Protein AF-D5A8I0-F1 (afdb_monomer)

Nearest PDB structures (foldseek):
  8pjn-assembly1_b  TM=3.960E-01  e=6.664E-04  Homo sapiens
  8pjn-assembly1_i  TM=3.567E-01  e=1.450E-03  Homo sapiens

Structure (mmCIF, N/CA/C/O backbone):
data_AF-D5A8I0-F1
#
_entry.id   AF-D5A8I0-F1
#
loop_
_atom_site.group_PDB
_atom_site.id
_atom_site.type_symbol
_atom_site.label_atom_id
_atom_site.label_alt_id
_atom_site.label_comp_id
_atom_site.label_asym_id
_atom_site.label_entity_id
_atom_site.label_seq_id
_atom_site.pdbx_PDB_ins_code
_atom_site.Cartn_x
_atom_site.Cartn_y
_atom_site.Cartn_z
_atom_site.occupancy
_atom_site.B_iso_or_equiv
_atom_site.auth_seq_id
_atom_site.auth_comp_id
_atom_site.auth_asym_id
_atom_site.auth_atom_id
_atom_site.pdbx_PDB_model_num
ATOM 1 N N . MET A 1 1 ? -21.809 2.435 -8.840 1.00 58.66 1 MET A N 1
ATOM 2 C CA . MET A 1 1 ? -21.683 1.963 -7.444 1.00 58.66 1 MET A CA 1
ATOM 3 C C . MET A 1 1 ? -22.668 2.763 -6.610 1.00 58.66 1 MET A C 1
ATOM 5 O O . MET A 1 1 ? -22.536 3.981 -6.557 1.00 58.66 1 MET A O 1
ATOM 9 N N . GLU A 1 2 ? -23.695 2.131 -6.044 1.00 65.25 2 GLU A N 1
ATOM 10 C CA . GLU A 1 2 ? -24.721 2.842 -5.266 1.00 65.25 2 GLU A CA 1
ATOM 11 C C . GLU A 1 2 ? -24.235 3.065 -3.828 1.00 65.25 2 G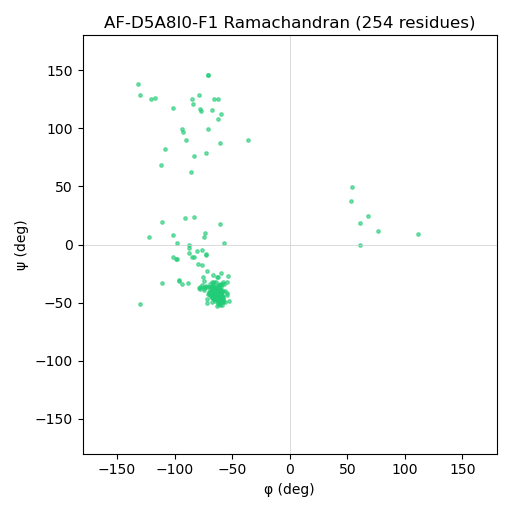LU A C 1
ATOM 13 O O . GLU A 1 2 ? -24.632 2.387 -2.881 1.00 65.25 2 GLU A O 1
ATOM 18 N N . LEU A 1 3 ? -23.334 4.038 -3.665 1.00 79.75 3 LEU A N 1
ATOM 19 C CA . LEU A 1 3 ? -22.750 4.410 -2.370 1.00 79.75 3 LEU A CA 1
ATOM 20 C C . LEU A 1 3 ? -23.808 4.865 -1.348 1.00 79.75 3 LEU A C 1
ATOM 22 O O . LEU A 1 3 ? -23.603 4.721 -0.143 1.00 79.75 3 LEU A O 1
ATOM 26 N N . ASN A 1 4 ? -24.959 5.351 -1.821 1.00 85.75 4 ASN A N 1
ATOM 27 C CA . ASN A 1 4 ? -26.077 5.763 -0.972 1.00 85.75 4 ASN A CA 1
ATOM 28 C C . ASN A 1 4 ? -26.644 4.589 -0.158 1.00 85.75 4 ASN A C 1
ATOM 30 O O . ASN A 1 4 ? -26.907 4.746 1.028 1.00 85.75 4 ASN A O 1
ATOM 34 N N . THR A 1 5 ? -26.737 3.386 -0.735 1.00 87.44 5 THR A N 1
ATOM 35 C CA . THR A 1 5 ? -27.246 2.203 -0.021 1.00 87.44 5 THR A CA 1
ATOM 36 C C . THR A 1 5 ? -26.313 1.766 1.108 1.00 87.44 5 THR A C 1
ATOM 38 O O . THR A 1 5 ? -26.774 1.354 2.174 1.00 87.44 5 THR A O 1
ATOM 41 N N . ILE A 1 6 ? -24.996 1.866 0.891 1.00 89.75 6 ILE A N 1
ATOM 42 C CA . ILE A 1 6 ? -23.983 1.568 1.915 1.00 89.75 6 ILE A CA 1
ATOM 43 C C . ILE A 1 6 ? -24.078 2.593 3.043 1.00 89.75 6 ILE A C 1
ATOM 45 O O . ILE A 1 6 ? -24.113 2.214 4.213 1.00 89.75 6 ILE A O 1
ATOM 49 N N . LYS A 1 7 ? -24.171 3.879 2.688 1.00 92.31 7 LYS A N 1
ATOM 50 C CA . LYS A 1 7 ? -24.307 4.980 3.643 1.00 92.31 7 LYS A CA 1
ATOM 51 C C . LYS A 1 7 ? -25.558 4.823 4.511 1.00 92.31 7 LYS A C 1
ATOM 53 O O . LYS A 1 7 ? -25.451 4.836 5.732 1.00 92.31 7 LYS A O 1
ATOM 58 N N . ASP A 1 8 ? -26.711 4.554 3.906 1.00 92.31 8 ASP A N 1
ATOM 59 C CA . ASP A 1 8 ? -27.967 4.356 4.636 1.00 92.31 8 ASP A CA 1
ATOM 60 C C . ASP A 1 8 ? -27.908 3.149 5.585 1.00 92.31 8 ASP A C 1
ATOM 62 O O . ASP A 1 8 ? -28.460 3.173 6.690 1.00 92.31 8 ASP A O 1
ATOM 66 N N . ALA A 1 9 ? -27.248 2.063 5.169 1.00 91.50 9 ALA A N 1
ATOM 67 C CA . ALA A 1 9 ? -27.056 0.886 6.009 1.00 91.50 9 ALA A CA 1
ATOM 68 C C . ALA A 1 9 ? -26.094 1.168 7.177 1.00 91.50 9 ALA A C 1
ATOM 70 O O . ALA A 1 9 ? -26.363 0.737 8.302 1.00 91.50 9 ALA A O 1
ATOM 71 N N . PHE A 1 10 ? -25.023 1.929 6.937 1.00 94.50 10 PHE A N 1
ATOM 72 C CA . PHE A 1 10 ? -24.091 2.382 7.969 1.00 94.50 10 PHE A CA 1
ATOM 73 C C . PHE A 1 10 ? -24.780 3.289 8.994 1.00 94.50 10 PHE A C 1
ATOM 75 O O . PHE A 1 10 ? -24.665 3.057 10.199 1.00 94.50 10 PHE A O 1
ATOM 82 N N . ASP A 1 11 ? -25.573 4.260 8.541 1.00 95.19 11 ASP A N 1
ATOM 83 C CA . ASP A 1 11 ? -26.290 5.194 9.415 1.00 95.19 11 ASP A CA 1
ATOM 84 C C . ASP A 1 11 ? -27.272 4.463 10.344 1.00 95.19 11 ASP A C 1
ATOM 86 O O . ASP A 1 11 ? -27.410 4.810 11.522 1.00 95.19 11 ASP A O 1
ATOM 90 N N . ARG A 1 12 ? -27.900 3.377 9.868 1.00 92.50 12 ARG A N 1
ATOM 91 C CA . ARG A 1 12 ? -28.734 2.500 10.709 1.00 92.50 12 ARG A CA 1
ATOM 92 C C . ARG A 1 12 ? -27.928 1.816 11.810 1.00 92.50 12 ARG A C 1
ATOM 94 O O . ARG A 1 12 ? -28.410 1.756 12.943 1.00 92.50 12 ARG A O 1
ATOM 101 N N . VAL A 1 13 ? -26.735 1.306 11.501 1.00 95.62 13 VAL A N 1
ATOM 102 C CA . VAL A 1 13 ? -25.844 0.683 12.496 1.00 95.62 13 VAL A CA 1
ATOM 103 C C . VAL A 1 13 ? -25.360 1.724 13.498 1.00 95.62 13 VAL A C 1
ATOM 105 O O . VAL A 1 13 ? -25.492 1.504 14.697 1.00 95.62 13 VAL A O 1
ATOM 108 N N . SER A 1 14 ? -24.902 2.884 13.028 1.00 95.81 14 SER A N 1
ATOM 109 C CA . SER A 1 14 ? -24.428 3.986 13.872 1.00 95.81 14 SER A CA 1
ATOM 110 C C . SER A 1 14 ? -25.513 4.474 14.838 1.00 95.81 14 SER A C 1
ATOM 112 O O . SER A 1 14 ? -25.280 4.612 16.042 1.00 95.81 14 SER A O 1
ATOM 114 N N . LYS A 1 15 ? -26.752 4.639 14.356 1.00 94.88 15 LYS A N 1
ATOM 115 C CA . LYS A 1 15 ? -27.896 4.989 15.209 1.00 94.88 15 LYS A CA 1
ATOM 116 C C . LYS A 1 15 ? -28.178 3.909 16.257 1.00 94.88 15 LYS A C 1
ATOM 118 O O . LYS A 1 15 ? -28.351 4.236 17.428 1.00 94.88 15 LYS A O 1
ATOM 123 N N . ARG A 1 16 ? -28.199 2.631 15.862 1.00 93.25 16 ARG A N 1
ATOM 124 C CA . ARG A 1 16 ? -28.436 1.504 16.784 1.00 93.25 16 ARG A CA 1
ATOM 125 C C . ARG A 1 16 ? -27.322 1.352 17.815 1.00 93.25 16 ARG A C 1
ATOM 127 O O . ARG A 1 16 ? -27.620 1.066 18.969 1.00 93.25 16 ARG A O 1
ATOM 134 N N . GLN A 1 17 ? -26.072 1.594 17.430 1.00 95.06 17 GLN A N 1
ATOM 135 C CA . GLN A 1 17 ? -24.924 1.581 18.330 1.00 95.06 17 GLN A CA 1
ATOM 136 C C . GLN A 1 17 ? -25.070 2.650 19.414 1.00 95.06 17 GLN A C 1
ATOM 138 O O . GLN A 1 17 ? -24.947 2.329 20.592 1.00 95.06 17 GLN A O 1
ATOM 143 N N . LYS A 1 18 ? -25.401 3.893 19.033 1.00 94.75 18 LYS A N 1
ATOM 144 C CA . LYS A 1 18 ? -25.636 4.988 19.988 1.00 94.75 18 LYS A CA 1
ATOM 145 C C . LYS A 1 18 ? -26.755 4.648 20.969 1.00 94.75 18 LYS A C 1
ATOM 147 O O . LYS A 1 18 ? -26.553 4.743 22.172 1.00 94.75 18 LYS A O 1
ATOM 152 N N . THR A 1 19 ? -27.903 4.184 20.471 1.00 92.38 19 THR A N 1
ATOM 153 C CA . THR A 1 19 ? -29.025 3.780 21.333 1.00 92.38 19 THR A CA 1
ATOM 154 C C . THR A 1 19 ? -28.650 2.625 22.263 1.00 92.38 19 THR A C 1
ATOM 156 O O . THR A 1 19 ? -29.000 2.660 23.438 1.00 92.38 19 THR A O 1
ATOM 159 N N . SER A 1 20 ? -27.917 1.623 21.769 1.00 92.94 20 SER A N 1
ATOM 160 C CA . SER A 1 20 ? -27.468 0.499 22.595 1.00 92.94 20 SER A CA 1
ATOM 161 C C . SER A 1 20 ? -26.487 0.938 23.678 1.00 92.94 20 SER A C 1
ATOM 163 O O . SER A 1 20 ? -26.554 0.416 24.788 1.00 92.94 20 SER A O 1
ATOM 165 N N . TYR A 1 21 ? -25.593 1.881 23.373 1.00 94.06 21 TYR A N 1
ATOM 166 C CA . TYR A 1 21 ? -24.654 2.442 24.343 1.00 94.06 21 TYR A CA 1
ATOM 167 C C . TYR A 1 21 ? -25.395 3.180 25.458 1.00 94.06 21 TYR A C 1
ATOM 169 O O . TYR A 1 21 ? -25.216 2.837 26.621 1.00 94.06 21 TYR A O 1
ATOM 177 N N . THR A 1 22 ? -26.285 4.116 25.106 1.00 94.12 22 THR A N 1
ATOM 178 C CA . THR A 1 22 ? -27.094 4.856 26.088 1.00 94.12 22 THR A CA 1
ATOM 179 C C . THR A 1 22 ? -27.895 3.904 26.969 1.00 94.12 22 THR A C 1
ATOM 181 O O . THR A 1 22 ? -27.781 3.963 28.184 1.00 94.12 22 THR A O 1
ATOM 184 N N . LYS A 1 23 ? -28.603 2.940 26.369 1.00 93.38 23 LYS A N 1
ATOM 185 C CA . LYS A 1 23 ? -29.387 1.958 27.125 1.00 93.38 23 LYS A CA 1
ATOM 186 C C . LYS A 1 23 ? -28.525 1.109 28.065 1.00 93.38 23 LYS A C 1
ATOM 188 O O . LYS A 1 23 ? -28.946 0.799 29.171 1.00 93.38 23 LYS A O 1
ATOM 193 N N . THR A 1 24 ? -27.332 0.716 27.623 1.00 93.06 24 THR A N 1
ATOM 194 C CA . THR A 1 24 ? -26.392 -0.047 28.457 1.00 93.06 24 THR A CA 1
ATOM 195 C C . THR A 1 24 ? -25.918 0.785 29.641 1.00 93.06 24 THR A C 1
ATOM 197 O O . THR A 1 24 ? -25.903 0.280 30.760 1.00 93.06 24 THR A O 1
ATOM 200 N N . GLN A 1 25 ? -25.587 2.055 29.403 1.00 93.94 25 GLN A N 1
ATOM 201 C CA . GLN A 1 25 ? -25.186 2.984 30.453 1.00 93.94 25 GLN A CA 1
ATOM 202 C C . GLN A 1 25 ? -26.304 3.182 31.481 1.00 93.94 25 GLN A C 1
ATOM 204 O O . GLN A 1 25 ? -26.057 3.002 32.667 1.00 93.94 25 GLN A O 1
ATOM 209 N N . ASP A 1 26 ? -27.538 3.429 31.035 1.00 94.12 26 ASP A N 1
ATOM 210 C CA . ASP A 1 26 ? -28.690 3.622 31.925 1.00 94.12 26 ASP A CA 1
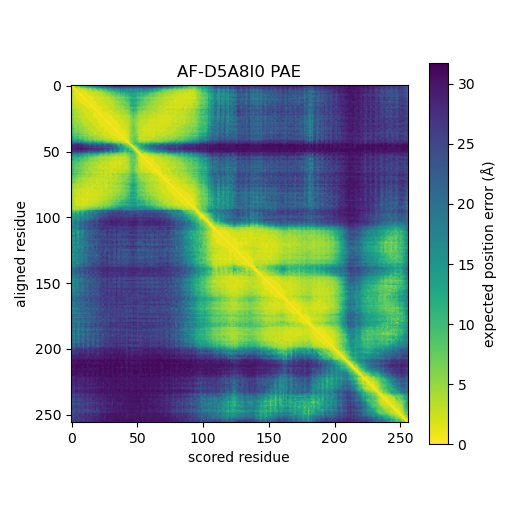ATOM 211 C C . ASP A 1 26 ? -28.927 2.401 32.834 1.00 94.12 26 ASP A C 1
ATOM 213 O O . ASP A 1 26 ? -29.232 2.542 34.020 1.00 94.12 26 ASP A O 1
ATOM 217 N N . ILE A 1 27 ? -28.761 1.187 32.294 1.00 93.75 27 ILE A N 1
ATOM 218 C CA . ILE A 1 27 ? -28.896 -0.061 33.060 1.00 93.75 27 ILE A CA 1
ATOM 219 C C . ILE A 1 27 ? -27.766 -0.196 34.084 1.00 93.75 27 ILE A C 1
ATOM 221 O O . ILE A 1 27 ? -28.034 -0.547 35.233 1.00 93.75 27 ILE A O 1
ATOM 225 N N . ILE A 1 28 ? -26.519 0.076 33.687 1.00 93.88 28 ILE A N 1
ATOM 226 C CA . ILE A 1 28 ? -25.360 0.031 34.590 1.00 93.88 28 ILE A CA 1
ATOM 227 C C . ILE A 1 28 ? -25.540 1.040 35.726 1.00 93.88 28 ILE A C 1
ATOM 229 O O . ILE A 1 28 ? -25.367 0.677 36.888 1.00 93.88 28 ILE A O 1
ATOM 233 N N . ASP A 1 29 ? -25.955 2.265 35.411 1.00 95.38 29 ASP A N 1
ATOM 234 C CA . ASP A 1 29 ? -26.184 3.322 36.394 1.00 95.38 29 ASP A CA 1
ATOM 235 C C . ASP A 1 29 ? -27.331 2.959 37.346 1.00 95.38 29 ASP A C 1
ATOM 237 O O . ASP A 1 29 ? -27.237 3.196 38.550 1.00 95.38 29 ASP A O 1
ATOM 241 N N . SER A 1 30 ? -28.410 2.350 36.841 1.00 94.06 30 SER A N 1
ATOM 242 C CA . SER A 1 30 ? -29.516 1.873 37.680 1.00 94.06 30 SER A CA 1
ATOM 243 C C . SER A 1 30 ? -29.070 0.763 38.630 1.00 94.06 30 SER A C 1
ATOM 245 O O . SER A 1 30 ? -29.417 0.799 39.806 1.00 94.06 30 SER A O 1
ATOM 247 N N . VAL A 1 31 ? -28.288 -0.208 38.148 1.00 94.88 31 VAL A N 1
ATOM 248 C CA . VAL A 1 31 ? -27.728 -1.278 38.990 1.00 94.88 31 VAL A CA 1
ATOM 249 C C . VAL A 1 31 ? -26.774 -0.698 40.036 1.00 94.88 31 VAL A C 1
ATOM 251 O O . VAL A 1 31 ? -26.854 -1.073 41.203 1.00 94.88 31 VAL A O 1
ATOM 254 N N . GLY A 1 32 ? -25.914 0.246 39.642 1.00 94.06 32 GLY A N 1
ATOM 255 C CA . GLY A 1 32 ? -24.999 0.942 40.547 1.00 94.06 32 GLY A CA 1
ATOM 256 C C . GLY A 1 32 ? -25.735 1.662 41.676 1.00 94.06 32 GLY A C 1
ATOM 257 O O . GLY A 1 32 ? -25.397 1.467 42.841 1.00 94.06 32 GLY A O 1
ATOM 258 N N . LYS A 1 33 ? -26.802 2.404 41.354 1.00 95.06 33 LYS A N 1
ATOM 259 C CA . LYS A 1 33 ? -27.640 3.101 42.345 1.00 95.06 33 LYS A CA 1
ATOM 260 C C . LYS A 1 33 ? -28.270 2.152 43.360 1.00 95.06 33 LYS A C 1
ATOM 262 O O . LYS A 1 33 ? -28.238 2.443 44.551 1.00 95.06 33 LYS A O 1
ATOM 267 N N . GLU A 1 34 ? -28.820 1.020 42.921 1.00 94.25 34 GLU A N 1
ATOM 268 C CA . GLU A 1 34 ? -29.415 0.044 43.846 1.00 94.25 34 GLU A CA 1
ATOM 269 C C . GLU A 1 34 ? -28.362 -0.574 44.780 1.00 94.25 34 GLU A C 1
ATOM 271 O O . GLU A 1 34 ? -28.610 -0.743 45.976 1.00 94.25 34 GLU A O 1
ATOM 276 N N . ILE A 1 35 ? -27.155 -0.847 44.269 1.00 94.06 35 ILE A N 1
ATOM 277 C CA . ILE A 1 35 ? -26.032 -1.336 45.082 1.00 94.06 35 ILE A CA 1
ATOM 278 C C . ILE A 1 35 ? -25.599 -0.276 46.105 1.00 94.06 35 ILE A C 1
ATOM 280 O O . ILE A 1 35 ? -25.423 -0.597 47.280 1.00 94.06 35 ILE A O 1
ATOM 284 N N . GLU A 1 36 ? -25.466 0.987 45.699 1.00 94.19 36 GLU A N 1
ATOM 285 C CA . GLU A 1 36 ? -25.121 2.096 46.598 1.00 94.19 36 GLU A CA 1
ATOM 286 C C . GLU A 1 36 ? -26.186 2.318 47.682 1.00 94.19 36 GLU A C 1
ATOM 288 O O . GLU A 1 36 ? -25.849 2.521 48.850 1.00 94.19 36 GLU A O 1
ATOM 293 N N . LEU A 1 37 ? -27.474 2.234 47.336 1.00 91.88 37 LEU A N 1
ATOM 294 C CA . LEU A 1 37 ? -28.576 2.324 48.298 1.00 91.88 37 LEU A CA 1
ATOM 295 C C . LEU A 1 37 ? -28.523 1.190 49.327 1.00 91.88 37 LEU A C 1
ATOM 297 O O . LEU A 1 37 ? -28.680 1.443 50.524 1.00 91.88 37 LEU A O 1
ATOM 301 N N . ALA A 1 38 ? -28.269 -0.044 48.886 1.00 90.56 38 ALA A N 1
ATOM 302 C CA . ALA A 1 38 ? -28.114 -1.188 49.780 1.00 90.56 38 ALA A CA 1
ATOM 303 C C . ALA A 1 38 ? -26.896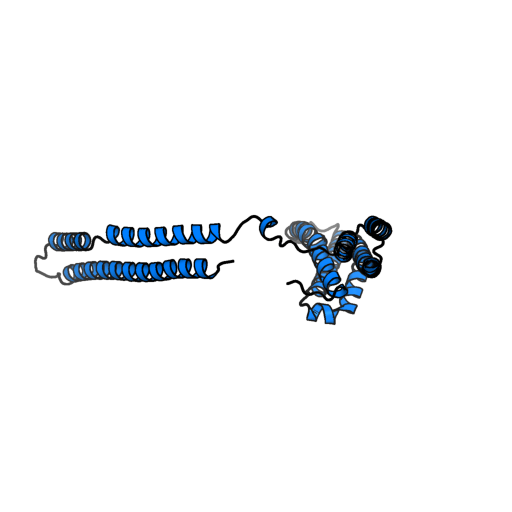 -1.029 50.707 1.00 90.56 38 ALA A C 1
ATOM 305 O O . ALA A 1 38 ? -27.003 -1.265 51.911 1.00 90.56 38 ALA A O 1
ATOM 306 N N . LEU A 1 39 ? -25.760 -0.559 50.182 1.00 89.19 39 LEU A N 1
ATOM 307 C CA . LEU A 1 39 ? -24.553 -0.292 50.971 1.00 89.19 39 LEU A CA 1
ATOM 308 C C . LEU A 1 39 ? -24.782 0.793 52.028 1.00 89.19 39 LEU A C 1
ATOM 310 O O . LEU A 1 39 ? -24.418 0.604 53.186 1.00 89.19 39 LEU A O 1
ATOM 314 N N . ASN A 1 40 ? -25.435 1.898 51.667 1.00 88.81 40 ASN A N 1
ATOM 315 C CA . ASN A 1 40 ? -25.748 2.973 52.609 1.00 88.81 40 ASN A CA 1
ATOM 316 C C . ASN A 1 40 ? -26.690 2.506 53.729 1.00 88.81 40 ASN A C 1
ATOM 318 O O . ASN A 1 40 ? -26.506 2.893 54.883 1.00 88.81 40 ASN A O 1
ATOM 322 N N . LYS A 1 41 ? -27.675 1.648 53.427 1.00 87.75 41 LYS A N 1
ATOM 323 C CA . LYS A 1 41 ? -28.544 1.034 54.449 1.00 87.75 41 LYS A CA 1
ATOM 324 C C . LYS A 1 41 ? -27.754 0.162 55.431 1.00 87.75 41 LYS A C 1
ATOM 326 O O . LYS A 1 41 ? -28.056 0.175 56.618 1.00 87.75 41 LYS A O 1
ATOM 331 N N . LEU A 1 42 ? -26.744 -0.564 54.950 1.00 85.50 42 LEU A N 1
ATOM 332 C CA . LEU A 1 42 ? -25.889 -1.413 55.786 1.00 85.50 42 LEU A CA 1
ATOM 333 C C . LEU A 1 42 ? -24.885 -0.608 56.628 1.00 85.50 42 LEU A C 1
ATOM 335 O O . LEU A 1 42 ? -24.628 -0.974 57.771 1.00 85.50 42 LEU A O 1
ATOM 339 N N . LEU A 1 43 ? -24.325 0.481 56.092 1.00 82.94 43 LEU A N 1
ATOM 340 C CA . LEU A 1 43 ? -23.319 1.301 56.784 1.00 82.94 43 LEU A CA 1
ATOM 341 C C . LEU A 1 43 ? -23.920 2.216 57.859 1.00 82.94 43 LEU A C 1
ATOM 343 O O . LEU A 1 43 ? -23.312 2.406 58.906 1.00 82.94 43 LEU A O 1
ATOM 347 N N . ASN A 1 44 ? -25.129 2.739 57.644 1.00 75.88 44 ASN A N 1
ATOM 348 C CA . ASN A 1 44 ? -25.824 3.582 58.627 1.00 75.88 44 ASN A CA 1
ATOM 349 C C . ASN A 1 44 ? -26.402 2.784 59.821 1.00 75.88 44 ASN A C 1
ATOM 351 O O . ASN A 1 44 ? -27.123 3.346 60.642 1.00 75.88 44 ASN A O 1
ATOM 355 N N . ALA A 1 45 ? -26.114 1.480 59.914 1.00 68.44 45 ALA A N 1
ATOM 356 C CA . ALA A 1 45 ? -26.743 0.545 60.845 1.00 68.44 45 ALA A CA 1
ATOM 357 C C . ALA A 1 45 ? -25.920 0.177 62.106 1.00 68.44 45 ALA A C 1
ATOM 359 O O . ALA A 1 45 ? -26.357 -0.692 62.859 1.00 68.44 45 ALA A O 1
ATOM 360 N N . SER A 1 46 ? -24.775 0.805 62.406 1.00 54.34 46 SER A N 1
ATOM 361 C CA . SER A 1 46 ? -24.056 0.585 63.685 1.00 54.34 46 SER A CA 1
ATOM 362 C C . SER A 1 46 ? -23.990 1.878 64.508 1.00 54.34 46 SER A C 1
ATOM 364 O O . SER A 1 46 ? -23.538 2.886 63.981 1.00 54.34 46 SER A O 1
ATOM 366 N N . GLU A 1 47 ? -24.409 1.952 65.775 1.00 47.75 47 GLU A N 1
ATOM 367 C CA . GLU A 1 47 ? -24.456 0.938 66.839 1.00 47.75 47 GLU A CA 1
ATOM 368 C C . GLU A 1 47 ? -25.846 0.880 67.518 1.00 47.75 47 GLU A C 1
ATOM 370 O O . GLU A 1 47 ? -26.361 1.896 67.978 1.00 47.75 47 GLU A O 1
ATOM 375 N N . GLY A 1 48 ? -26.450 -0.313 67.632 1.00 55.38 48 GLY A N 1
ATOM 376 C CA . GLY A 1 48 ? -27.533 -0.563 68.602 1.00 55.38 48 GLY A CA 1
ATOM 377 C C . GLY A 1 48 ? -28.958 -0.799 68.082 1.00 55.38 48 GLY A C 1
ATOM 378 O O . GLY A 1 48 ? -29.866 -0.898 68.903 1.00 55.38 48 GLY A O 1
ATOM 379 N N . SER A 1 49 ? -29.200 -0.956 66.775 1.00 54.50 49 SER A N 1
ATOM 380 C CA . SER A 1 49 ? -30.530 -1.360 66.277 1.00 54.50 49 SER A CA 1
ATOM 381 C C . SER A 1 49 ? -30.456 -2.510 65.271 1.00 54.50 49 SER A C 1
ATOM 383 O O . SER A 1 49 ? -29.556 -2.572 64.438 1.00 54.50 49 SER A O 1
ATOM 385 N N . GLY A 1 50 ? -31.381 -3.463 65.404 1.00 60.09 50 GLY A N 1
ATOM 386 C CA . GLY A 1 50 ? -31.429 -4.710 64.643 1.00 60.09 50 GLY A CA 1
ATOM 387 C C . GLY A 1 50 ? -31.859 -4.510 63.194 1.00 60.09 50 GLY A C 1
ATOM 388 O O . GLY A 1 50 ? -33.004 -4.784 62.844 1.00 60.09 50 GLY A O 1
ATOM 389 N N . VAL A 1 51 ? -30.940 -4.055 62.346 1.00 61.56 51 VAL A N 1
ATOM 390 C CA . VAL A 1 51 ? -31.112 -4.132 60.894 1.00 61.56 51 VAL A CA 1
ATOM 391 C C . VAL A 1 51 ? -30.841 -5.571 60.459 1.00 61.56 51 VAL A C 1
ATOM 393 O O . VAL A 1 51 ? -29.723 -6.071 60.589 1.00 61.56 51 VAL A O 1
ATOM 396 N N . ASP A 1 52 ? -31.873 -6.244 59.949 1.00 79.12 52 ASP A N 1
ATOM 397 C CA . ASP A 1 52 ? -31.741 -7.574 59.359 1.00 79.12 52 ASP A CA 1
ATOM 398 C C . ASP A 1 52 ? -31.000 -7.465 58.019 1.00 79.12 52 ASP A C 1
ATOM 400 O O . ASP A 1 52 ? -31.566 -7.101 56.987 1.00 79.12 52 ASP A O 1
ATOM 404 N N . GLN A 1 53 ? -29.702 -7.763 58.040 1.00 81.69 53 GLN A N 1
ATOM 405 C CA . GLN A 1 53 ? -28.840 -7.760 56.855 1.00 81.69 53 GLN A CA 1
ATOM 406 C C . GLN A 1 53 ? -29.401 -8.652 55.737 1.00 81.69 53 GLN A C 1
ATOM 408 O O . GLN A 1 53 ? -29.262 -8.323 54.557 1.00 81.69 53 GLN A O 1
ATOM 413 N N . ASN A 1 54 ? -30.090 -9.742 56.092 1.00 84.81 54 ASN A N 1
ATOM 414 C CA . ASN A 1 54 ? -30.707 -10.632 55.114 1.00 84.81 54 ASN A CA 1
ATOM 415 C C . ASN A 1 54 ? -31.893 -9.965 54.409 1.00 84.81 54 ASN A C 1
ATOM 417 O O . ASN A 1 54 ? -32.086 -10.193 53.215 1.00 84.81 54 ASN A O 1
ATOM 421 N N . ALA A 1 55 ? -32.644 -9.102 55.099 1.00 87.38 55 ALA A N 1
ATOM 422 C CA . ALA A 1 55 ? -33.734 -8.340 54.499 1.00 87.38 55 ALA A CA 1
ATOM 423 C C . ALA A 1 55 ? -33.220 -7.326 53.463 1.00 87.38 55 ALA A C 1
ATOM 425 O O . ALA A 1 55 ? -33.789 -7.222 52.378 1.00 87.38 55 ALA A O 1
ATOM 426 N N . VAL A 1 56 ? -32.105 -6.638 53.746 1.00 88.31 56 VAL A N 1
ATOM 427 C CA . VAL A 1 56 ? -31.489 -5.681 52.803 1.00 88.31 56 VAL A CA 1
ATOM 428 C C . VAL A 1 56 ? -30.959 -6.390 51.551 1.00 88.31 56 VAL A C 1
ATOM 430 O O . VAL A 1 56 ? -31.159 -5.918 50.432 1.00 88.31 56 VAL A O 1
ATOM 433 N N . ILE A 1 57 ? -30.329 -7.557 51.715 1.00 88.19 57 ILE A N 1
ATOM 434 C CA . ILE A 1 57 ? -29.851 -8.375 50.589 1.00 88.19 57 ILE A CA 1
ATOM 435 C C . ILE A 1 57 ? -31.028 -8.938 49.775 1.00 88.19 57 ILE A C 1
ATOM 437 O O . ILE A 1 57 ? -30.965 -8.982 48.544 1.00 88.19 57 ILE A O 1
ATOM 441 N N . ALA A 1 58 ? -32.114 -9.353 50.433 1.00 91.25 58 ALA A N 1
ATOM 442 C CA . ALA A 1 58 ? -33.324 -9.817 49.758 1.00 91.25 58 ALA A CA 1
ATOM 443 C C . ALA A 1 58 ? -33.993 -8.696 48.942 1.00 91.25 58 ALA A C 1
ATOM 445 O O . ALA A 1 58 ? -34.400 -8.933 47.804 1.00 91.25 58 ALA A O 1
ATOM 446 N N . GLU A 1 59 ? -34.047 -7.475 49.482 1.00 92.00 59 GLU A N 1
ATOM 447 C CA . GLU A 1 59 ? -34.557 -6.286 48.790 1.00 92.00 59 GLU A CA 1
ATOM 448 C C . GLU A 1 59 ? -33.715 -5.952 47.549 1.00 92.00 59 GLU A C 1
ATOM 450 O O . GLU A 1 59 ? -34.268 -5.770 46.462 1.00 92.00 59 GLU A O 1
ATOM 455 N N . LEU A 1 60 ? -32.382 -5.959 47.674 1.00 92.62 60 LEU A N 1
ATOM 456 C CA . LEU A 1 60 ? -31.471 -5.741 46.546 1.00 92.62 60 LEU A CA 1
ATOM 457 C C . LEU A 1 60 ? -31.668 -6.796 45.449 1.00 92.62 60 LEU A C 1
ATOM 459 O O . LEU A 1 60 ? -31.778 -6.456 44.274 1.00 92.62 60 LEU A O 1
ATOM 463 N N . ASN A 1 61 ? -31.760 -8.077 45.814 1.00 92.12 61 ASN A N 1
ATOM 464 C CA . ASN A 1 61 ? -32.004 -9.147 44.846 1.00 92.12 61 ASN A CA 1
ATOM 465 C C . ASN A 1 61 ? -33.354 -8.988 44.134 1.00 92.12 61 ASN A C 1
ATOM 467 O O . ASN A 1 61 ? -33.436 -9.205 42.924 1.00 92.12 61 ASN A O 1
ATOM 471 N N . ALA A 1 62 ? -34.407 -8.584 44.850 1.00 94.00 62 ALA A N 1
ATOM 472 C CA . ALA A 1 62 ? -35.702 -8.296 44.241 1.00 94.00 62 ALA A CA 1
ATOM 473 C C . ALA A 1 62 ? -35.598 -7.147 43.224 1.00 94.00 62 ALA A C 1
ATOM 475 O O . ALA A 1 62 ? -36.101 -7.276 42.108 1.00 94.00 62 ALA A O 1
ATOM 476 N N . LYS A 1 63 ? -34.875 -6.073 43.566 1.00 93.56 63 LYS A N 1
ATOM 477 C CA . LYS A 1 63 ? -34.647 -4.923 42.679 1.00 93.56 63 LYS A CA 1
ATOM 478 C C . LYS A 1 63 ? -33.808 -5.262 41.451 1.00 93.56 63 LYS A C 1
ATOM 480 O O . LYS A 1 63 ? -34.163 -4.875 40.341 1.00 93.56 63 LYS A O 1
ATOM 485 N N . LEU A 1 64 ? -32.744 -6.045 41.604 1.00 93.31 64 LEU A N 1
ATOM 486 C CA . LEU A 1 64 ? -31.930 -6.498 40.471 1.00 93.31 64 LEU A CA 1
ATOM 487 C C . LEU A 1 64 ? -32.714 -7.424 39.530 1.00 93.31 64 LEU A C 1
ATOM 489 O O . LEU A 1 64 ? -32.562 -7.328 38.310 1.00 93.31 64 LEU A O 1
ATOM 493 N N . ASN A 1 65 ? -33.587 -8.276 40.076 1.00 92.31 65 ASN A N 1
ATOM 494 C CA . ASN A 1 65 ? -34.489 -9.107 39.279 1.00 92.31 65 ASN A CA 1
ATOM 495 C C . ASN A 1 65 ? -35.554 -8.275 38.545 1.00 92.31 65 ASN A C 1
ATOM 497 O O . ASN A 1 65 ? -35.861 -8.582 37.395 1.00 92.31 65 ASN A O 1
ATOM 501 N N . GLU A 1 66 ? -36.076 -7.215 39.173 1.00 92.75 66 GLU A N 1
ATOM 502 C CA . GLU A 1 66 ? -37.002 -6.254 38.554 1.00 92.75 66 GLU A CA 1
ATOM 503 C C . GLU A 1 66 ? -36.337 -5.509 37.382 1.00 92.75 66 GLU A C 1
ATOM 505 O O . GLU A 1 66 ? -36.915 -5.409 36.300 1.00 92.75 66 GLU A O 1
ATOM 510 N N . ILE A 1 67 ? -35.090 -5.055 37.557 1.00 91.19 67 ILE A N 1
ATOM 511 C CA . ILE A 1 67 ? -34.301 -4.409 36.495 1.00 91.19 67 ILE A CA 1
ATOM 512 C C . ILE A 1 67 ? -33.989 -5.403 35.365 1.00 91.19 67 ILE A C 1
ATOM 514 O O . ILE A 1 67 ? -33.993 -5.032 34.189 1.00 91.19 67 ILE A O 1
ATOM 518 N N . GLY A 1 68 ? -33.707 -6.667 35.686 1.00 92.31 68 GLY A N 1
ATOM 519 C CA . GLY A 1 68 ? -33.400 -7.710 34.703 1.00 92.31 68 GLY A CA 1
ATOM 520 C C . GLY A 1 68 ? -32.252 -7.343 33.743 1.00 92.31 68 GLY A C 1
ATOM 521 O O . GLY A 1 68 ? -32.418 -7.484 32.523 1.00 92.31 68 GLY A O 1
ATOM 522 N N . PRO A 1 69 ? -31.089 -6.875 34.243 1.00 90.56 69 PRO A N 1
ATOM 523 C CA . PRO A 1 69 ? -30.035 -6.266 33.428 1.00 90.56 69 PRO A CA 1
ATOM 524 C C . PRO A 1 69 ? -29.532 -7.198 32.321 1.00 90.56 69 PRO A C 1
ATOM 526 O O . PRO A 1 69 ? -29.369 -6.774 31.179 1.00 90.56 69 PRO A O 1
ATOM 529 N N . THR A 1 70 ? -29.379 -8.492 32.607 1.00 90.12 70 THR A N 1
ATOM 530 C CA . THR A 1 70 ? -28.926 -9.496 31.633 1.00 90.12 70 THR A CA 1
ATOM 531 C C . THR A 1 70 ? -29.851 -9.599 30.418 1.00 90.12 70 THR A C 1
ATOM 533 O O . THR A 1 70 ? -29.377 -9.650 29.282 1.00 90.12 70 THR A O 1
ATOM 536 N N . ASN A 1 71 ? -31.171 -9.574 30.630 1.00 90.12 71 ASN A N 1
ATOM 537 C CA . ASN A 1 71 ? -32.152 -9.673 29.547 1.00 90.12 71 ASN A CA 1
ATOM 538 C C . ASN A 1 71 ? -32.183 -8.395 28.705 1.00 90.12 71 ASN A C 1
ATOM 540 O O . ASN A 1 71 ? -32.223 -8.454 27.474 1.00 90.12 71 ASN A O 1
ATOM 544 N N . GLN A 1 72 ? -32.130 -7.235 29.361 1.00 90.75 72 GLN A N 1
ATOM 545 C CA . GLN A 1 72 ? -32.152 -5.947 28.675 1.00 90.75 72 GLN A CA 1
ATOM 546 C C . GLN A 1 72 ? -30.882 -5.701 27.849 1.00 90.75 72 GLN A C 1
ATOM 548 O O . GLN A 1 72 ? -30.976 -5.279 26.690 1.00 90.75 72 GLN A O 1
ATOM 553 N N . LEU A 1 73 ? -29.711 -6.008 28.419 1.00 90.62 73 LEU A N 1
ATOM 554 C CA . LEU A 1 73 ? -28.416 -5.905 27.744 1.00 90.62 73 LEU A CA 1
ATOM 555 C C . LEU A 1 73 ? -28.318 -6.901 26.587 1.00 90.62 73 LEU A C 1
ATOM 557 O O . LEU A 1 73 ? -27.988 -6.508 25.466 1.00 90.62 73 LEU A O 1
ATOM 561 N N . GLY A 1 74 ? -28.696 -8.163 26.819 1.00 90.12 74 GLY A N 1
ATOM 562 C CA . GLY A 1 74 ? -28.714 -9.194 25.780 1.00 90.12 74 GLY A CA 1
ATOM 563 C C . GLY A 1 74 ? -29.638 -8.839 24.610 1.00 90.12 74 GLY A C 1
ATOM 564 O O . GLY A 1 74 ? -29.266 -9.012 23.448 1.00 90.12 74 GLY A O 1
ATOM 565 N N . GLY A 1 75 ? -30.817 -8.271 24.892 1.00 90.75 75 GLY A N 1
ATOM 566 C CA . GLY A 1 75 ? -31.740 -7.778 23.867 1.00 90.75 75 GLY A CA 1
ATOM 567 C C . GLY A 1 75 ? -31.149 -6.637 23.034 1.00 90.75 75 GLY A C 1
ATOM 568 O O . GLY A 1 75 ? -31.158 -6.700 21.804 1.00 90.75 75 GLY A O 1
ATOM 569 N N . SER A 1 76 ? -30.565 -5.632 23.694 1.00 90.38 76 SER A N 1
ATOM 570 C CA . SER A 1 76 ? -29.935 -4.484 23.025 1.00 90.38 76 SER A CA 1
ATOM 571 C C . SER A 1 76 ? -28.765 -4.906 22.130 1.00 90.38 76 SER A C 1
ATOM 573 O O . SER A 1 76 ? -28.663 -4.488 20.974 1.00 90.38 76 SER A O 1
ATOM 575 N N . GLN A 1 77 ? -27.911 -5.800 22.629 1.00 90.62 77 GLN A N 1
ATOM 576 C CA . GLN A 1 77 ? -26.778 -6.333 21.878 1.00 90.62 77 GLN A CA 1
ATOM 577 C C . GLN A 1 77 ? -27.233 -7.161 20.668 1.00 90.62 77 GLN A C 1
ATOM 579 O O . GLN A 1 77 ? -26.661 -7.045 19.582 1.00 90.62 77 GLN A O 1
ATOM 584 N N . LYS A 1 78 ? -28.292 -7.967 20.819 1.00 93.56 78 LYS A N 1
ATOM 585 C CA . LYS A 1 78 ? -28.869 -8.752 19.719 1.00 93.56 78 LYS A CA 1
ATOM 586 C C . LYS A 1 78 ? -29.377 -7.852 18.592 1.00 93.56 78 LYS A C 1
ATOM 588 O O . LYS A 1 78 ? -29.106 -8.136 17.426 1.00 93.56 78 LYS A O 1
ATOM 593 N N . GLU A 1 79 ? -30.071 -6.763 18.915 1.00 91.38 79 GLU A N 1
ATOM 594 C CA . GLU A 1 79 ? -30.539 -5.795 17.915 1.00 91.38 79 GLU A CA 1
ATOM 595 C C . GLU A 1 79 ? -29.384 -5.141 17.144 1.00 91.38 79 GLU A C 1
ATOM 597 O O . GLU A 1 79 ? -29.444 -5.041 15.913 1.00 91.38 79 GLU A O 1
ATOM 602 N N . LEU A 1 80 ? -28.319 -4.737 17.846 1.00 93.81 80 LEU A N 1
ATOM 603 C CA . LEU A 1 80 ? -27.118 -4.174 17.228 1.00 93.81 80 LEU A CA 1
ATOM 604 C C . LEU A 1 80 ? -26.445 -5.183 16.287 1.00 93.81 80 LEU A C 1
ATOM 606 O O . LEU A 1 80 ? -26.150 -4.852 15.138 1.00 93.81 80 LEU A O 1
ATOM 610 N N . ASN A 1 81 ? -26.275 -6.428 16.732 1.00 94.12 81 ASN A N 1
ATOM 611 C CA . ASN A 1 81 ? -25.661 -7.494 15.937 1.00 94.12 81 ASN A CA 1
ATOM 612 C C . ASN A 1 81 ? -26.462 -7.820 14.669 1.00 94.12 81 ASN A C 1
ATOM 614 O O . ASN A 1 81 ? -25.881 -8.079 13.611 1.00 94.12 81 ASN A O 1
ATOM 618 N N . VAL A 1 82 ? -27.796 -7.769 14.735 1.00 95.19 82 VAL A N 1
ATOM 619 C CA . VAL A 1 82 ? -28.661 -7.937 13.557 1.00 95.19 82 VAL A CA 1
ATOM 620 C C . VAL A 1 82 ? -28.449 -6.801 12.556 1.00 95.19 82 VAL A C 1
ATOM 622 O O . VAL A 1 82 ? -28.363 -7.059 11.353 1.00 95.19 82 VAL A O 1
ATOM 625 N N . ALA A 1 83 ? -28.355 -5.552 13.021 1.00 93.69 83 ALA A N 1
ATOM 626 C CA . ALA A 1 83 ? -28.067 -4.411 12.154 1.00 93.69 83 ALA A CA 1
ATOM 627 C C . ALA A 1 83 ? -26.674 -4.530 11.511 1.00 93.69 83 ALA A C 1
ATOM 629 O O . ALA A 1 83 ? -26.550 -4.352 10.299 1.00 93.69 83 ALA A O 1
ATOM 630 N N . LEU A 1 84 ? -25.660 -4.916 12.291 1.00 95.00 84 LEU A N 1
ATOM 631 C CA . LEU A 1 84 ? -24.287 -5.114 11.821 1.00 95.00 84 LEU A CA 1
ATOM 632 C C . LEU A 1 84 ? -24.192 -6.228 10.768 1.00 95.00 84 LEU A C 1
ATOM 634 O O . LEU A 1 84 ? -23.580 -6.044 9.719 1.00 95.00 84 LEU A O 1
ATOM 638 N N . SER A 1 85 ? -24.880 -7.350 10.992 1.00 95.62 85 SER A N 1
ATOM 639 C CA . SER A 1 85 ? -24.934 -8.466 10.037 1.00 95.62 85 SER A CA 1
ATOM 640 C C . SER A 1 85 ? -25.599 -8.068 8.716 1.00 95.62 85 SER A C 1
ATOM 642 O O . SER A 1 85 ? -25.186 -8.507 7.644 1.00 95.62 85 SER A O 1
ATOM 644 N N . LYS A 1 86 ? -26.646 -7.233 8.771 1.00 93.81 86 LYS A N 1
ATOM 645 C CA . LYS A 1 86 ? -27.298 -6.693 7.568 1.00 93.81 86 LYS A CA 1
ATOM 646 C C . LYS A 1 86 ? -26.381 -5.731 6.817 1.00 93.81 86 LYS A C 1
ATOM 648 O O . LYS A 1 86 ? -26.336 -5.803 5.595 1.00 93.81 86 LYS A O 1
ATOM 653 N N . TYR A 1 87 ? -25.658 -4.869 7.530 1.00 94.12 87 TYR A N 1
ATOM 654 C CA . TYR A 1 87 ? -24.677 -3.965 6.931 1.00 94.12 87 TYR A CA 1
ATOM 655 C C . TYR A 1 87 ? -23.564 -4.734 6.211 1.00 94.12 87 TYR A C 1
ATOM 657 O O . TYR A 1 87 ? -23.309 -4.441 5.048 1.00 94.12 87 TYR A O 1
ATOM 665 N N . GLY A 1 88 ? -22.996 -5.774 6.836 1.00 92.06 88 GLY A N 1
ATOM 666 C CA . GLY A 1 88 ? -21.998 -6.642 6.197 1.00 92.06 88 GLY A CA 1
ATOM 667 C C . GLY A 1 88 ? -22.485 -7.201 4.858 1.00 92.06 88 GLY A C 1
ATOM 668 O O . GLY A 1 88 ? -21.849 -6.993 3.835 1.00 92.06 88 GLY A O 1
ATOM 669 N N . LYS A 1 89 ? -23.707 -7.750 4.819 1.00 91.69 89 LYS A N 1
ATOM 670 C CA . LYS A 1 89 ? -24.313 -8.246 3.568 1.00 91.69 89 LYS A CA 1
ATOM 671 C C . LYS A 1 89 ? -24.488 -7.170 2.492 1.00 91.69 89 LYS A C 1
ATOM 673 O O . LYS A 1 89 ? -24.423 -7.478 1.304 1.00 91.69 89 LYS A O 1
ATOM 678 N N . VAL A 1 90 ? -24.776 -5.925 2.881 1.00 90.31 90 VAL A N 1
ATOM 679 C CA . VAL A 1 90 ? -24.887 -4.800 1.936 1.00 90.31 90 VAL A CA 1
ATOM 680 C C . VAL A 1 90 ? -23.517 -4.452 1.366 1.00 90.31 90 VAL A C 1
ATOM 682 O O . VAL A 1 90 ? -23.410 -4.265 0.157 1.00 90.31 90 VAL A O 1
ATOM 685 N N . VAL A 1 91 ? -22.483 -4.411 2.209 1.00 88.19 91 VAL A N 1
ATOM 686 C CA . VAL A 1 91 ? -21.091 -4.206 1.788 1.00 88.19 91 VAL A CA 1
ATOM 687 C C . VAL A 1 91 ? -20.679 -5.313 0.815 1.00 88.19 91 VAL A C 1
ATOM 689 O O . VAL A 1 91 ? -20.310 -5.008 -0.316 1.00 88.19 91 VAL A O 1
ATOM 692 N N . ASP A 1 92 ? -20.873 -6.579 1.183 1.00 86.94 92 ASP A N 1
ATOM 693 C CA . ASP A 1 92 ? -20.505 -7.735 0.353 1.00 86.94 92 ASP A CA 1
ATOM 694 C C . ASP A 1 92 ? -21.201 -7.730 -1.017 1.00 86.94 92 ASP A C 1
ATOM 696 O O . ASP A 1 92 ? -20.636 -8.154 -2.020 1.00 86.94 92 ASP A O 1
ATOM 700 N N . LYS A 1 93 ? -22.439 -7.226 -1.090 1.00 85.38 93 LYS A N 1
ATOM 701 C CA . LYS A 1 93 ? -23.190 -7.133 -2.350 1.00 85.38 93 LYS A CA 1
ATOM 702 C C . LYS A 1 93 ? -22.689 -6.010 -3.264 1.00 85.38 93 LYS A C 1
ATOM 704 O O . LYS A 1 93 ? -22.830 -6.111 -4.481 1.00 85.38 93 LYS A O 1
ATOM 709 N N . GLN A 1 94 ? -22.189 -4.918 -2.689 1.00 78.94 94 GLN A N 1
ATOM 710 C CA . GLN A 1 94 ? -21.764 -3.734 -3.443 1.00 78.94 94 GLN A CA 1
ATOM 711 C C . GLN A 1 94 ? -20.304 -3.824 -3.884 1.00 78.94 94 GLN A C 1
ATOM 713 O O . GLN A 1 94 ? -19.961 -3.350 -4.968 1.00 78.94 94 GLN A O 1
ATOM 718 N N . PHE A 1 95 ? -19.456 -4.456 -3.077 1.00 74.25 95 PHE A N 1
ATOM 719 C CA . PHE A 1 95 ? -18.075 -4.737 -3.435 1.00 74.25 95 PHE A CA 1
ATOM 720 C C . PHE A 1 95 ? -18.003 -6.104 -4.112 1.00 74.25 95 PHE A C 1
ATOM 722 O O . PHE A 1 95 ? -17.825 -7.131 -3.466 1.00 74.25 95 PHE A O 1
ATOM 729 N N . TYR A 1 96 ? -18.156 -6.113 -5.437 1.00 67.75 96 TYR A N 1
ATOM 730 C CA . TYR A 1 96 ? -17.874 -7.310 -6.222 1.00 67.75 96 TYR A CA 1
ATOM 731 C C . TYR A 1 96 ? -16.372 -7.628 -6.144 1.00 67.75 96 TYR A C 1
ATOM 733 O O . TYR A 1 96 ? -15.562 -6.775 -6.507 1.00 67.75 96 TYR A O 1
ATOM 741 N N . PRO A 1 97 ? -15.982 -8.846 -5.732 1.00 64.88 97 PRO A N 1
ATOM 742 C CA . PRO A 1 97 ? -14.580 -9.266 -5.723 1.00 64.88 97 PRO A CA 1
ATOM 743 C C . PRO A 1 97 ? -14.030 -9.542 -7.132 1.00 64.88 97 PRO A C 1
ATOM 745 O O . PRO A 1 97 ? -12.834 -9.762 -7.297 1.00 64.88 97 PRO A O 1
ATOM 748 N N . ASP A 1 98 ? -14.895 -9.545 -8.150 1.00 63.09 98 ASP A N 1
ATOM 749 C CA . ASP A 1 98 ? -14.529 -9.865 -9.523 1.00 63.09 98 ASP A CA 1
ATOM 750 C C . ASP A 1 98 ? -14.170 -8.601 -10.321 1.00 63.09 98 ASP A C 1
ATOM 752 O O . ASP A 1 98 ? -15.039 -7.906 -10.859 1.00 63.09 98 ASP A O 1
ATOM 756 N N . ILE A 1 99 ? -12.864 -8.325 -10.406 1.00 66.56 99 ILE A N 1
ATOM 757 C CA . ILE A 1 99 ? -12.275 -7.269 -11.246 1.00 66.56 99 ILE A CA 1
ATOM 758 C C . ILE A 1 99 ? -12.716 -7.393 -12.712 1.00 66.56 99 ILE A C 1
ATOM 760 O O . ILE A 1 99 ? -12.807 -6.371 -13.392 1.00 66.56 99 ILE A O 1
ATOM 764 N N . ALA A 1 100 ? -13.061 -8.593 -13.198 1.00 64.75 100 ALA A N 1
ATOM 765 C CA . ALA A 1 100 ? -13.494 -8.791 -14.579 1.00 64.75 100 ALA A CA 1
ATOM 766 C C . ALA A 1 100 ? -14.790 -8.029 -14.905 1.00 64.75 100 ALA A C 1
ATOM 768 O O . ALA A 1 100 ? -14.975 -7.606 -16.039 1.00 64.75 100 ALA A O 1
ATOM 769 N N . LYS A 1 101 ? -15.663 -7.769 -13.920 1.00 61.06 101 LYS A N 1
ATOM 770 C CA . LYS A 1 101 ? -16.882 -6.956 -14.112 1.00 61.06 101 LYS A CA 1
ATOM 771 C C . LYS A 1 101 ? -16.656 -5.448 -13.988 1.00 61.06 101 LYS A C 1
ATOM 773 O O . LYS A 1 101 ? -17.555 -4.674 -14.303 1.00 61.06 101 LYS A O 1
ATOM 778 N N . ALA A 1 102 ? -15.480 -5.025 -13.522 1.00 58.97 102 ALA A N 1
ATOM 779 C CA . ALA A 1 102 ? -15.062 -3.625 -13.548 1.00 58.97 102 ALA A CA 1
ATOM 780 C C . ALA A 1 102 ? -14.474 -3.220 -14.912 1.00 58.97 102 ALA A C 1
ATOM 782 O O . ALA A 1 102 ? -14.289 -2.024 -15.155 1.00 58.97 102 ALA A O 1
ATOM 783 N N . TYR A 1 103 ? -14.216 -4.190 -15.802 1.00 60.19 103 TYR A N 1
ATOM 784 C CA . TYR A 1 103 ? -13.911 -3.909 -17.199 1.00 60.19 103 TYR A CA 1
ATOM 785 C C . TYR A 1 103 ? -15.123 -3.235 -17.839 1.00 60.19 103 TYR A C 1
ATOM 787 O O . TYR A 1 103 ? -16.165 -3.843 -18.071 1.00 60.19 103 TYR A O 1
ATOM 795 N N . ARG A 1 104 ? -14.978 -1.941 -18.112 1.00 62.41 104 ARG A N 1
ATOM 796 C CA . ARG A 1 104 ? -15.748 -1.294 -19.170 1.00 62.41 104 ARG A CA 1
ATOM 797 C C . ARG A 1 104 ? -15.201 -1.824 -20.499 1.00 62.41 104 ARG A C 1
ATOM 799 O O . ARG A 1 104 ? -14.000 -2.079 -20.579 1.00 62.41 104 ARG A O 1
ATOM 806 N N . GLU A 1 105 ? -16.051 -1.976 -21.514 1.00 64.44 105 GLU A N 1
ATOM 807 C CA . GLU A 1 105 ? -15.592 -2.056 -22.908 1.00 64.44 105 GLU A CA 1
ATOM 808 C C . GLU A 1 105 ? -14.871 -0.741 -23.217 1.00 64.44 105 GLU A C 1
ATOM 810 O O . GLU A 1 105 ? -15.472 0.263 -23.590 1.00 64.44 105 GLU A O 1
ATOM 815 N N . VAL A 1 106 ? -13.579 -0.711 -22.917 1.00 67.56 106 VAL A N 1
ATOM 816 C CA . VAL A 1 106 ? -12.668 0.338 -23.337 1.00 67.56 106 VAL A CA 1
ATOM 817 C C . VAL A 1 106 ? -11.922 -0.270 -24.503 1.00 67.56 106 VAL A C 1
ATOM 819 O O . VAL A 1 106 ? -11.250 -1.289 -24.342 1.00 67.56 106 VAL A O 1
ATOM 822 N N . GLU A 1 107 ? -12.077 0.326 -25.680 1.00 76.56 107 GLU A N 1
ATOM 823 C CA . GLU A 1 107 ? -11.202 0.012 -26.799 1.00 76.56 107 GLU A CA 1
ATOM 824 C C . GLU A 1 107 ? -9.779 0.357 -26.371 1.00 76.56 107 GLU A C 1
ATOM 826 O O . GLU A 1 107 ? -9.452 1.514 -26.096 1.00 76.56 107 GLU A O 1
ATOM 831 N N . PHE A 1 108 ? -8.947 -0.668 -26.221 1.00 77.94 108 PHE A N 1
ATOM 832 C CA . PHE A 1 108 ? -7.553 -0.439 -25.914 1.00 77.94 108 PHE A CA 1
ATOM 833 C C . PHE A 1 108 ? -6.822 -0.045 -27.187 1.00 77.94 108 PHE A C 1
ATOM 835 O O . PHE A 1 108 ? -6.862 -0.757 -28.190 1.00 77.94 108 PHE A O 1
ATOM 842 N N . ASP A 1 109 ? -6.101 1.065 -27.109 1.00 85.25 109 ASP A N 1
ATOM 843 C CA . ASP A 1 109 ? -5.154 1.431 -28.143 1.00 85.25 109 ASP A CA 1
ATOM 844 C C . ASP A 1 109 ? -3.994 0.421 -28.146 1.00 85.25 109 ASP A C 1
ATOM 846 O O . ASP A 1 109 ? -3.236 0.307 -27.174 1.00 85.25 109 ASP A O 1
ATOM 850 N N . GLY A 1 110 ? -3.865 -0.325 -29.246 1.00 86.12 110 GLY A N 1
ATOM 851 C CA . GLY A 1 110 ? -2.797 -1.303 -29.438 1.00 86.12 110 GLY A CA 1
ATOM 852 C C . GLY A 1 110 ? -1.401 -0.682 -29.345 1.00 86.12 110 GLY A C 1
ATOM 853 O O . GLY A 1 110 ? -0.497 -1.329 -28.823 1.00 86.12 110 GLY A O 1
ATOM 854 N N . HIS A 1 111 ? -1.238 0.582 -29.751 1.00 88.56 111 HIS A N 1
ATOM 855 C CA . HIS A 1 111 ? 0.012 1.335 -29.612 1.00 88.56 111 HIS A CA 1
ATOM 856 C C . HIS A 1 111 ? 0.388 1.494 -28.135 1.00 88.56 111 HIS A C 1
ATOM 858 O O . HIS A 1 111 ? 1.495 1.152 -27.716 1.00 88.56 111 HIS A O 1
ATOM 864 N N . ILE A 1 112 ? -0.570 1.927 -27.309 1.00 86.81 112 ILE A N 1
ATOM 865 C CA . ILE A 1 112 ? -0.364 2.107 -25.867 1.00 86.81 112 ILE A CA 1
ATOM 866 C C . ILE A 1 112 ? -0.086 0.765 -25.187 1.00 86.81 112 ILE A C 1
ATOM 868 O O . ILE A 1 112 ? 0.825 0.685 -24.362 1.00 86.81 112 ILE A O 1
ATOM 872 N N . ILE A 1 113 ? -0.821 -0.299 -25.533 1.00 89.12 113 ILE A N 1
ATOM 873 C CA . ILE A 1 113 ? -0.557 -1.635 -24.977 1.00 89.12 113 ILE A CA 1
ATOM 874 C C . ILE A 1 113 ? 0.858 -2.088 -25.332 1.00 89.12 113 ILE A C 1
ATOM 876 O O . ILE A 1 113 ? 1.607 -2.481 -24.439 1.00 89.12 113 ILE A O 1
ATOM 880 N N . ASN A 1 114 ? 1.236 -2.022 -26.608 1.00 91.38 114 ASN A N 1
ATOM 881 C CA . ASN A 1 114 ? 2.548 -2.469 -27.063 1.00 91.38 114 ASN A CA 1
ATOM 882 C C . ASN A 1 114 ? 3.664 -1.657 -26.395 1.00 91.38 114 ASN A C 1
ATOM 884 O O . ASN A 1 114 ? 4.640 -2.233 -25.917 1.00 91.38 114 ASN A O 1
ATOM 888 N N . MET A 1 115 ? 3.481 -0.345 -26.233 1.00 88.81 115 MET A N 1
ATOM 889 C CA . MET A 1 115 ? 4.406 0.497 -25.479 1.00 88.81 115 MET A CA 1
ATOM 890 C C . MET A 1 115 ? 4.517 0.055 -24.009 1.00 88.81 115 MET A C 1
ATOM 892 O O . MET A 1 115 ? 5.626 -0.069 -23.489 1.00 88.81 115 MET A O 1
ATOM 896 N N . ILE A 1 116 ? 3.400 -0.236 -23.331 1.00 88.88 116 ILE A N 1
ATOM 897 C CA . ILE A 1 116 ? 3.398 -0.726 -21.940 1.00 88.88 116 ILE A CA 1
ATOM 898 C C . ILE A 1 116 ? 4.122 -2.073 -21.829 1.00 88.88 116 ILE A C 1
ATOM 900 O O . ILE A 1 116 ? 4.900 -2.275 -20.893 1.00 88.88 116 ILE A O 1
ATOM 904 N N . VAL A 1 117 ? 3.891 -2.989 -22.771 1.00 90.81 117 VAL A N 1
ATOM 905 C CA . VAL A 1 117 ? 4.535 -4.309 -22.803 1.00 90.81 117 VAL A CA 1
ATOM 906 C C . VAL A 1 117 ? 6.043 -4.175 -23.037 1.00 90.81 117 VAL A C 1
ATOM 908 O O . VAL A 1 117 ? 6.831 -4.758 -22.291 1.00 90.81 117 VAL A O 1
ATOM 911 N N . ALA A 1 118 ? 6.467 -3.341 -23.987 1.00 90.88 118 ALA A N 1
ATOM 912 C CA . ALA A 1 118 ? 7.879 -3.060 -24.235 1.00 90.88 118 ALA A CA 1
ATOM 913 C C . ALA A 1 118 ? 8.571 -2.449 -23.002 1.00 90.88 118 ALA A C 1
ATOM 915 O O . ALA A 1 118 ? 9.615 -2.932 -22.553 1.00 90.88 118 ALA A O 1
ATOM 916 N N . LEU A 1 119 ? 7.949 -1.439 -22.383 1.00 89.44 119 LEU A N 1
ATOM 917 C CA . LEU A 1 119 ? 8.445 -0.825 -21.147 1.00 89.44 119 LEU A CA 1
ATOM 918 C C . LEU A 1 119 ? 8.512 -1.821 -19.991 1.00 89.44 119 LEU A C 1
ATOM 920 O O . LEU A 1 119 ? 9.424 -1.750 -19.162 1.00 89.44 119 LEU A O 1
ATOM 924 N N . HIS A 1 120 ? 7.575 -2.767 -19.931 1.00 89.81 120 HIS A N 1
ATOM 925 C CA . HIS A 1 120 ? 7.615 -3.837 -18.949 1.00 89.81 120 HIS A CA 1
ATOM 926 C C . HIS A 1 120 ? 8.876 -4.690 -19.112 1.00 89.81 120 HIS A C 1
ATOM 928 O O . HIS A 1 120 ? 9.570 -4.921 -18.120 1.00 89.81 120 HIS A O 1
ATOM 934 N N . PHE A 1 121 ? 9.225 -5.106 -20.332 1.00 92.19 121 PHE A N 1
ATOM 935 C CA . PHE A 1 121 ? 10.445 -5.881 -20.573 1.00 92.19 121 PHE A CA 1
ATOM 936 C C . PHE A 1 121 ? 11.708 -5.124 -20.157 1.00 92.19 121 PHE A C 1
ATOM 938 O O . PHE A 1 121 ? 12.531 -5.671 -19.416 1.00 92.19 121 PHE A O 1
ATOM 945 N N . TYR A 1 122 ? 11.826 -3.845 -20.520 1.00 91.12 122 TYR A N 1
ATOM 946 C CA . TYR A 1 122 ? 12.963 -3.013 -20.112 1.00 91.12 122 TYR A CA 1
ATOM 947 C C . TYR A 1 122 ? 13.056 -2.828 -18.600 1.00 91.12 122 TYR A C 1
ATOM 949 O O . TYR A 1 122 ? 14.135 -2.964 -18.022 1.00 91.12 122 TYR A O 1
ATOM 957 N N . ARG A 1 123 ? 11.926 -2.631 -17.918 1.00 87.12 123 ARG A N 1
ATOM 958 C CA . ARG A 1 123 ? 11.890 -2.558 -16.453 1.00 87.12 123 ARG A CA 1
ATOM 959 C C . ARG A 1 123 ? 12.364 -3.860 -15.797 1.00 87.12 123 ARG A C 1
ATOM 961 O O . ARG A 1 123 ? 13.043 -3.822 -14.766 1.00 87.12 123 ARG A O 1
ATOM 968 N N . GLN A 1 124 ? 12.038 -5.011 -16.384 1.00 88.44 124 GLN A N 1
ATOM 969 C CA . GLN A 1 124 ? 12.503 -6.317 -15.904 1.00 88.44 124 GLN A CA 1
ATOM 970 C C . GLN A 1 124 ? 13.972 -6.613 -16.251 1.00 88.44 124 GLN A C 1
ATOM 972 O O . GLN A 1 124 ? 14.506 -7.619 -15.786 1.00 88.44 124 GLN A O 1
ATOM 977 N N . GLY A 1 125 ? 14.639 -5.741 -17.015 1.00 88.88 125 GLY A N 1
ATOM 978 C CA . GLY A 1 125 ? 16.005 -5.951 -17.498 1.00 88.88 125 GLY A CA 1
ATOM 979 C C . GLY A 1 125 ? 16.090 -6.936 -18.666 1.00 88.88 125 GLY A C 1
ATOM 980 O O . GLY A 1 125 ? 17.178 -7.373 -19.027 1.00 88.88 125 GLY A O 1
ATOM 981 N N . LEU A 1 126 ? 14.952 -7.299 -19.266 1.00 92.06 126 LEU A N 1
ATOM 982 C CA . LEU A 1 126 ? 14.866 -8.172 -20.437 1.00 92.06 126 LEU A CA 1
ATOM 983 C C . LEU A 1 126 ? 15.032 -7.334 -21.712 1.00 92.06 126 LEU A C 1
ATOM 985 O O . LEU A 1 126 ? 14.112 -7.214 -22.516 1.00 92.06 126 LEU A O 1
ATOM 989 N N . PHE A 1 127 ? 16.198 -6.708 -21.864 1.00 92.81 127 PHE A N 1
ATOM 990 C CA . PHE A 1 127 ? 16.451 -5.724 -22.920 1.00 92.81 127 PHE A CA 1
ATOM 991 C C . PHE A 1 127 ? 16.338 -6.303 -24.330 1.00 92.81 127 PHE A C 1
ATOM 993 O O . PHE A 1 127 ? 15.613 -5.748 -25.145 1.00 92.81 127 PHE A O 1
ATOM 1000 N N . GLU A 1 128 ? 16.967 -7.450 -24.582 1.00 93.44 128 GLU A N 1
ATOM 1001 C CA . GLU A 1 128 ? 16.913 -8.128 -25.886 1.00 93.44 128 GLU A CA 1
ATOM 1002 C C . GLU A 1 128 ? 15.482 -8.529 -26.272 1.00 93.44 128 GLU A C 1
ATOM 1004 O O . GLU A 1 128 ? 15.067 -8.389 -27.419 1.00 93.44 128 GLU A O 1
ATOM 1009 N N . LEU A 1 129 ? 14.695 -8.991 -25.292 1.00 93.56 129 LEU A N 1
ATOM 1010 C CA . LEU A 1 129 ? 13.293 -9.344 -25.514 1.00 93.56 129 LEU A CA 1
ATOM 1011 C C . LEU A 1 129 ? 12.448 -8.103 -25.816 1.00 93.56 129 LEU A C 1
ATOM 1013 O O . LEU A 1 129 ? 11.595 -8.150 -26.696 1.00 93.56 129 LEU A O 1
ATOM 1017 N N . GLY A 1 130 ? 12.695 -7.000 -25.104 1.00 91.94 130 GLY A N 1
ATOM 1018 C CA . GLY A 1 130 ? 12.049 -5.718 -25.374 1.00 91.94 130 GLY A CA 1
ATOM 1019 C C . GLY A 1 130 ? 12.366 -5.190 -26.772 1.00 91.94 130 GLY A C 1
ATOM 1020 O O . GLY A 1 130 ? 11.456 -4.751 -27.467 1.00 91.94 130 GLY A O 1
ATOM 1021 N N . ASP A 1 131 ? 13.619 -5.299 -27.217 1.00 92.25 131 ASP A N 1
ATOM 1022 C CA . ASP A 1 131 ? 14.032 -4.884 -28.563 1.00 92.25 131 ASP A CA 1
ATOM 1023 C C . ASP A 1 131 ? 13.381 -5.744 -29.650 1.00 92.25 131 ASP A C 1
ATOM 1025 O O . ASP A 1 131 ? 12.861 -5.208 -30.629 1.00 92.25 131 ASP A O 1
ATOM 1029 N N . CYS A 1 132 ? 13.362 -7.066 -29.452 1.00 94.19 132 CYS A N 1
ATOM 1030 C CA . CYS A 1 132 ? 12.680 -7.997 -30.345 1.00 94.19 132 CYS A CA 1
ATOM 1031 C C . CYS A 1 132 ? 11.188 -7.648 -30.449 1.00 94.19 132 CYS A C 1
ATOM 1033 O O . CYS A 1 132 ? 10.666 -7.456 -31.545 1.00 94.19 132 CYS A O 1
ATOM 1035 N N . PHE A 1 133 ? 10.530 -7.449 -29.303 1.00 93.75 133 PHE A N 1
ATOM 1036 C CA . PHE A 1 133 ? 9.117 -7.090 -29.245 1.00 93.75 133 PHE A CA 1
ATOM 1037 C C . PHE A 1 133 ? 8.823 -5.757 -29.944 1.00 93.75 133 PHE A C 1
ATOM 1039 O O . PHE A 1 133 ? 7.883 -5.683 -30.726 1.00 93.75 133 PHE A O 1
ATOM 1046 N N . ILE A 1 134 ? 9.623 -4.711 -29.714 1.00 91.75 134 ILE A N 1
ATOM 1047 C CA . ILE A 1 134 ? 9.461 -3.414 -30.394 1.00 91.75 134 ILE A CA 1
ATOM 1048 C C . ILE A 1 134 ? 9.625 -3.559 -31.908 1.00 91.75 134 ILE A C 1
ATOM 1050 O O . ILE A 1 134 ? 8.859 -2.958 -32.662 1.00 91.75 134 ILE A O 1
ATOM 1054 N N . SER A 1 135 ? 10.609 -4.345 -32.350 1.00 91.94 135 SER A N 1
ATOM 1055 C CA . SER A 1 135 ? 10.851 -4.592 -33.770 1.00 91.94 135 SER A CA 1
ATOM 1056 C C . SER A 1 135 ? 9.687 -5.335 -34.427 1.00 91.94 135 SER A C 1
ATOM 1058 O O . SER A 1 135 ? 9.322 -5.009 -35.552 1.00 91.94 135 SER A O 1
ATOM 1060 N N . GLU A 1 136 ? 9.104 -6.322 -33.746 1.00 92.62 136 GLU A N 1
ATOM 1061 C CA . GLU A 1 136 ? 7.962 -7.096 -34.247 1.00 92.62 136 GLU A CA 1
ATOM 1062 C C . GLU A 1 136 ? 6.649 -6.302 -34.197 1.00 92.62 136 GLU A C 1
ATOM 1064 O O . GLU A 1 136 ? 5.843 -6.371 -35.123 1.00 92.62 136 GLU A O 1
ATOM 1069 N N . ALA A 1 137 ? 6.442 -5.517 -33.138 1.00 88.38 137 ALA A N 1
ATOM 1070 C CA . ALA A 1 137 ? 5.255 -4.689 -32.940 1.00 88.38 137 ALA A CA 1
ATOM 1071 C C . ALA A 1 137 ? 5.295 -3.362 -33.720 1.00 88.38 137 ALA A C 1
ATOM 1073 O O . ALA A 1 137 ? 4.306 -2.629 -33.704 1.00 88.38 137 ALA A O 1
ATOM 1074 N N . ASN A 1 138 ? 6.418 -3.049 -34.385 1.00 85.88 138 ASN A N 1
ATOM 1075 C CA . ASN A 1 138 ? 6.694 -1.768 -35.044 1.00 85.88 138 ASN A CA 1
ATOM 1076 C C . ASN A 1 138 ? 6.495 -0.560 -34.100 1.00 85.88 138 ASN A C 1
ATOM 1078 O O . ASN A 1 138 ? 5.997 0.491 -34.506 1.00 85.88 138 ASN A O 1
ATOM 1082 N N . GLU A 1 139 ? 6.867 -0.732 -32.824 1.00 80.75 139 GLU A N 1
ATOM 1083 C CA . GLU A 1 139 ? 6.555 0.196 -31.731 1.00 80.75 139 GLU A CA 1
ATOM 1084 C C . GLU A 1 139 ? 7.792 0.919 -31.188 1.00 80.75 139 GLU A C 1
ATOM 1086 O O . GLU A 1 139 ? 8.264 0.686 -30.072 1.00 80.75 139 GLU A O 1
ATOM 1091 N N . HIS A 1 140 ? 8.366 1.803 -32.001 1.00 76.56 140 HIS A N 1
ATOM 1092 C CA . HIS A 1 140 ? 9.638 2.451 -31.676 1.00 76.56 140 HIS A CA 1
ATOM 1093 C C . HIS A 1 140 ? 9.549 3.519 -30.571 1.00 76.56 140 HIS A C 1
ATOM 1095 O O . HIS A 1 140 ? 10.592 3.965 -30.086 1.00 76.56 140 HIS A O 1
ATOM 1101 N N . GLY A 1 141 ? 8.346 3.910 -30.124 1.00 77.12 141 GLY A N 1
ATOM 1102 C CA . GLY A 1 141 ? 8.163 4.934 -29.089 1.00 77.12 141 GLY A CA 1
ATOM 1103 C C . GLY A 1 141 ? 8.826 4.571 -27.755 1.00 77.12 141 GLY A C 1
ATOM 1104 O O . GLY A 1 141 ? 9.432 5.423 -27.099 1.00 77.12 141 GLY A O 1
ATOM 1105 N N . ALA A 1 142 ? 8.809 3.284 -27.391 1.00 76.25 142 ALA A N 1
ATOM 1106 C CA . ALA A 1 142 ? 9.377 2.788 -26.135 1.00 76.25 142 ALA A CA 1
ATOM 1107 C C . ALA A 1 142 ? 10.917 2.694 -26.128 1.00 76.25 142 ALA A C 1
ATOM 1109 O O . ALA A 1 142 ? 11.516 2.627 -25.052 1.00 76.25 142 ALA A O 1
ATOM 1110 N N . ALA A 1 143 ? 11.580 2.713 -27.291 1.00 79.00 143 ALA A N 1
ATOM 1111 C CA . ALA A 1 143 ? 13.027 2.493 -27.391 1.00 79.00 143 ALA A CA 1
ATOM 1112 C C . ALA A 1 143 ? 13.848 3.607 -26.715 1.00 79.00 143 ALA A C 1
ATOM 1114 O O . ALA A 1 143 ? 14.898 3.347 -26.127 1.00 79.00 143 ALA A O 1
ATOM 1115 N N . SER A 1 144 ? 13.342 4.844 -26.731 1.00 80.12 144 SER A N 1
ATOM 1116 C CA . SER A 1 144 ? 13.983 5.995 -26.077 1.00 80.12 144 SER A CA 1
ATOM 1117 C C . SER A 1 144 ? 14.085 5.840 -24.553 1.00 80.12 144 SER A C 1
ATOM 1119 O O . SER A 1 144 ? 15.019 6.342 -23.930 1.00 80.12 144 SER A O 1
ATOM 1121 N N . LEU A 1 145 ? 13.166 5.078 -23.955 1.00 80.00 145 LEU A N 1
ATOM 1122 C CA . LEU A 1 145 ? 13.096 4.835 -22.517 1.00 80.00 145 LEU A CA 1
ATOM 1123 C C . LEU A 1 145 ? 13.949 3.640 -22.069 1.00 80.00 145 LEU A C 1
ATOM 1125 O O . LEU A 1 145 ? 14.046 3.390 -20.870 1.00 80.00 145 LEU A O 1
ATOM 1129 N N . LYS A 1 146 ? 14.607 2.926 -22.993 1.00 87.75 146 LYS A N 1
ATOM 1130 C CA . LYS A 1 146 ? 15.517 1.813 -22.681 1.00 87.75 146 LYS A CA 1
ATOM 1131 C C . LYS A 1 146 ? 16.782 2.274 -21.959 1.00 87.75 146 LYS A C 1
ATOM 1133 O O . LYS A 1 146 ? 17.153 1.679 -20.949 1.00 87.75 146 LYS A O 1
ATOM 1138 N N . ALA A 1 147 ? 17.453 3.303 -22.483 1.00 87.75 147 ALA A N 1
ATOM 1139 C CA . ALA A 1 147 ? 18.791 3.705 -22.033 1.00 87.75 147 ALA A CA 1
ATOM 1140 C C . ALA A 1 147 ? 18.886 3.963 -20.516 1.00 87.75 147 ALA A C 1
ATOM 1142 O O . ALA A 1 147 ? 19.809 3.451 -19.884 1.00 87.75 147 ALA A O 1
ATOM 1143 N N . PRO A 1 148 ? 17.908 4.628 -19.883 1.00 85.19 148 PRO A N 1
ATOM 1144 C CA . PRO A 1 148 ? 17.937 4.804 -18.438 1.00 85.19 148 PRO A CA 1
ATOM 1145 C C . PRO A 1 148 ? 17.772 3.511 -17.622 1.00 85.19 148 PRO A C 1
ATOM 1147 O O . PRO A 1 148 ? 18.338 3.376 -16.537 1.00 85.19 148 PRO A O 1
ATOM 1150 N N . PHE A 1 149 ? 16.993 2.539 -18.114 1.00 86.06 149 PHE A N 1
ATOM 1151 C CA . PHE A 1 149 ? 16.916 1.230 -17.464 1.00 86.06 149 PHE A CA 1
ATOM 1152 C C . PHE A 1 149 ? 18.244 0.485 -17.605 1.00 86.06 149 PHE A C 1
ATOM 1154 O O . PHE A 1 149 ? 18.658 -0.171 -16.654 1.00 86.06 149 PHE A O 1
ATOM 1161 N N . VAL A 1 150 ? 18.932 0.614 -18.742 1.00 89.38 150 VAL A N 1
ATOM 1162 C CA . VAL A 1 150 ? 20.276 0.045 -18.933 1.00 89.38 150 VAL A CA 1
ATOM 1163 C C . VAL A 1 150 ? 21.254 0.636 -17.917 1.00 89.38 150 VAL A C 1
ATOM 1165 O O . VAL A 1 150 ? 21.845 -0.127 -17.158 1.00 89.38 150 VAL A O 1
ATOM 1168 N N . GLU A 1 151 ? 21.332 1.966 -17.807 1.00 88.12 151 GLU A N 1
ATOM 1169 C CA . GLU A 1 151 ? 22.176 2.657 -16.816 1.00 88.12 151 GLU A CA 1
ATOM 1170 C C . GLU A 1 151 ? 21.874 2.181 -15.383 1.00 88.12 151 GLU A C 1
ATOM 1172 O O . GLU A 1 151 ? 22.772 1.872 -14.596 1.00 88.12 151 GLU A O 1
ATOM 1177 N N . MET A 1 152 ? 20.589 2.038 -15.042 1.00 87.38 152 MET A N 1
ATOM 1178 C CA . MET A 1 152 ? 20.170 1.512 -13.744 1.00 87.38 152 MET A CA 1
ATOM 1179 C C . MET A 1 152 ? 20.664 0.075 -13.513 1.00 87.38 152 MET A C 1
ATOM 1181 O O . MET A 1 152 ? 21.169 -0.233 -12.431 1.00 87.38 152 MET A O 1
ATOM 1185 N N . TYR A 1 153 ? 20.513 -0.822 -14.490 1.00 87.06 153 TYR A N 1
ATOM 1186 C CA . TYR A 1 153 ? 20.970 -2.208 -14.360 1.00 87.06 153 TYR A CA 1
ATOM 1187 C C . TYR A 1 153 ? 22.501 -2.304 -14.296 1.00 87.06 153 TYR A C 1
ATOM 1189 O O . TYR A 1 153 ? 23.016 -3.093 -13.504 1.00 87.06 153 TYR A O 1
ATOM 1197 N N . GLU A 1 154 ? 23.234 -1.458 -15.019 1.00 88.56 154 GLU A N 1
ATOM 1198 C CA . GLU A 1 154 ? 24.693 -1.345 -14.905 1.00 88.56 154 GLU A CA 1
ATOM 1199 C C . GLU A 1 154 ? 25.120 -0.918 -13.495 1.00 88.56 154 GLU A C 1
ATOM 1201 O O . GLU A 1 154 ? 25.992 -1.551 -12.891 1.00 88.56 154 GLU A O 1
ATOM 1206 N N . MET A 1 155 ? 24.462 0.092 -12.912 1.00 86.94 155 MET A N 1
ATOM 1207 C CA . MET A 1 155 ? 24.700 0.485 -11.519 1.00 86.94 155 MET A CA 1
ATOM 1208 C C . MET A 1 155 ? 24.413 -0.662 -10.544 1.00 86.94 155 MET A C 1
ATOM 1210 O O . MET A 1 155 ? 25.189 -0.885 -9.613 1.00 86.94 155 MET A O 1
ATOM 1214 N N . LEU A 1 156 ? 23.338 -1.427 -10.760 1.00 85.00 156 LEU A N 1
ATOM 1215 C CA . LEU A 1 156 ? 23.020 -2.593 -9.932 1.00 85.00 156 LEU A CA 1
ATOM 1216 C C . LEU A 1 156 ? 24.112 -3.670 -10.009 1.00 85.00 156 LEU A C 1
ATOM 1218 O O . LEU A 1 156 ? 24.462 -4.240 -8.973 1.00 85.00 156 LEU A O 1
ATOM 1222 N N . GLU A 1 157 ? 24.679 -3.937 -11.187 1.00 86.00 157 GLU A N 1
ATOM 1223 C CA . GLU A 1 157 ? 25.803 -4.871 -11.334 1.00 86.00 157 GLU A CA 1
ATOM 1224 C C . GLU A 1 157 ? 27.061 -4.377 -10.605 1.00 86.00 157 GLU A C 1
ATOM 1226 O O . GLU A 1 157 ? 27.695 -5.138 -9.868 1.00 86.00 157 GLU A O 1
ATOM 1231 N N . GLN A 1 158 ? 27.380 -3.083 -10.698 1.00 85.94 158 GLN A N 1
ATOM 1232 C CA . GLN A 1 158 ? 28.493 -2.486 -9.948 1.00 85.94 158 GLN A CA 1
ATOM 1233 C C . GLN A 1 158 ? 28.283 -2.613 -8.433 1.00 85.94 158 GLN A C 1
ATOM 1235 O O . GLN A 1 158 ? 29.190 -3.014 -7.698 1.00 85.94 158 GLN A O 1
ATOM 12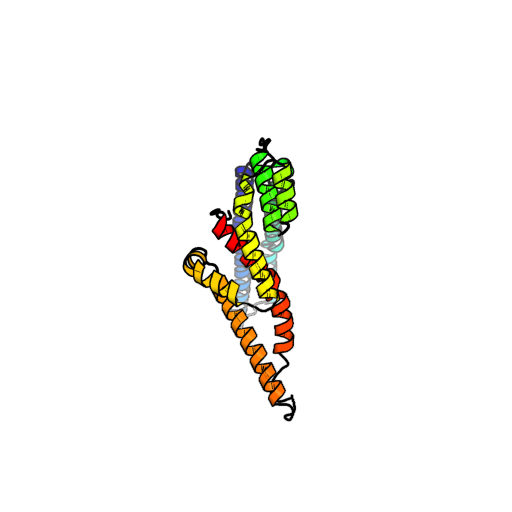40 N N . MET A 1 159 ? 27.061 -2.378 -7.956 1.00 83.56 159 MET A N 1
ATOM 1241 C CA . MET A 1 159 ? 26.715 -2.548 -6.545 1.00 83.56 159 MET A CA 1
ATOM 1242 C C . MET A 1 159 ? 26.828 -4.009 -6.087 1.00 83.56 159 MET A C 1
ATOM 1244 O O . MET A 1 159 ? 27.315 -4.255 -4.978 1.00 83.56 159 MET A O 1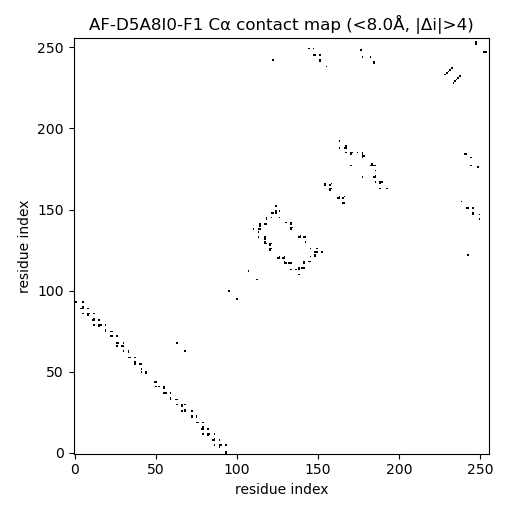
ATOM 1248 N N . LYS A 1 160 ? 26.448 -4.988 -6.925 1.00 80.19 160 LYS A N 1
ATOM 1249 C CA . LYS A 1 160 ? 26.667 -6.424 -6.650 1.00 80.19 160 LYS A CA 1
ATOM 1250 C C . LYS A 1 160 ? 28.153 -6.751 -6.515 1.00 80.19 160 LYS A C 1
ATOM 1252 O O . LYS A 1 160 ? 28.526 -7.496 -5.609 1.00 80.19 160 LYS A O 1
ATOM 1257 N N . ALA A 1 161 ? 29.004 -6.126 -7.327 1.00 83.56 161 ALA A N 1
ATOM 1258 C CA . ALA A 1 161 ? 30.462 -6.204 -7.217 1.00 83.56 161 ALA A CA 1
ATOM 1259 C C . ALA A 1 161 ? 31.042 -5.407 -6.024 1.00 83.56 161 ALA A C 1
ATOM 1261 O O . ALA A 1 161 ? 32.258 -5.258 -5.904 1.00 83.56 161 ALA A O 1
ATOM 1262 N N . ARG A 1 162 ? 30.192 -4.907 -5.111 1.00 79.81 162 ARG A N 1
ATOM 1263 C CA . ARG A 1 162 ? 30.534 -4.036 -3.971 1.00 79.81 162 ARG A CA 1
ATOM 1264 C C . ARG A 1 162 ? 31.149 -2.690 -4.373 1.00 79.81 162 ARG A C 1
ATOM 1266 O O . ARG A 1 162 ? 31.727 -2.014 -3.523 1.00 79.81 162 ARG A O 1
ATOM 1273 N N . ASN A 1 163 ? 30.985 -2.272 -5.623 1.00 84.12 163 ASN A N 1
ATOM 1274 C CA . ASN A 1 163 ? 31.357 -0.949 -6.095 1.00 84.12 163 ASN A CA 1
ATOM 1275 C C . ASN A 1 163 ? 30.153 0.002 -6.007 1.00 84.12 163 ASN A C 1
ATOM 1277 O O . ASN A 1 163 ? 29.276 0.005 -6.864 1.00 84.12 163 ASN A O 1
ATOM 1281 N N . LEU A 1 164 ? 30.107 0.817 -4.952 1.00 86.75 164 LEU A N 1
ATOM 1282 C CA . LEU A 1 164 ? 29.023 1.787 -4.742 1.00 86.75 164 LEU A CA 1
ATOM 1283 C C . LEU A 1 164 ? 29.269 3.142 -5.416 1.00 86.75 164 LEU A C 1
ATOM 1285 O O . LEU A 1 164 ? 28.382 3.989 -5.389 1.00 86.75 164 LEU A O 1
ATOM 1289 N N . GLN A 1 165 ? 30.456 3.372 -5.988 1.00 87.88 165 GLN A N 1
ATOM 1290 C CA . GLN A 1 165 ? 30.826 4.682 -6.535 1.00 87.88 165 GLN A CA 1
ATOM 1291 C C . GLN A 1 165 ? 29.879 5.164 -7.645 1.00 87.88 165 GLN A C 1
ATOM 1293 O O . GLN A 1 165 ? 29.443 6.309 -7.555 1.00 87.88 165 GLN A O 1
ATOM 1298 N N . PRO A 1 166 ? 29.479 4.327 -8.625 1.00 87.69 166 PRO A N 1
ATOM 1299 C CA . PRO A 1 166 ? 28.560 4.762 -9.679 1.00 87.69 166 PRO A CA 1
ATOM 1300 C C . PRO A 1 166 ? 27.190 5.180 -9.130 1.00 87.69 166 PRO A C 1
ATOM 1302 O O . PRO A 1 166 ? 26.674 6.232 -9.486 1.00 87.69 166 PRO A O 1
ATOM 1305 N N . ALA A 1 167 ? 26.644 4.404 -8.187 1.00 86.69 167 ALA A N 1
ATOM 1306 C CA . ALA A 1 167 ? 25.353 4.698 -7.570 1.00 86.69 167 ALA A CA 1
ATOM 1307 C C . ALA A 1 167 ? 25.385 5.965 -6.698 1.00 86.69 167 ALA A C 1
ATOM 1309 O O . ALA A 1 167 ? 24.421 6.726 -6.686 1.00 86.69 167 ALA A O 1
ATOM 1310 N N . LEU A 1 168 ? 26.487 6.204 -5.978 1.00 86.69 168 LEU A N 1
ATOM 1311 C CA . LEU A 1 168 ? 26.685 7.425 -5.192 1.00 86.69 168 LEU A CA 1
ATOM 1312 C C . LEU A 1 168 ? 26.815 8.658 -6.090 1.00 86.69 168 LEU A C 1
ATOM 1314 O O . LEU A 1 168 ? 26.143 9.651 -5.843 1.00 86.69 168 LEU A O 1
ATOM 1318 N N . ALA A 1 169 ? 27.620 8.578 -7.153 1.00 89.56 169 ALA A N 1
ATOM 1319 C CA . ALA A 1 169 ? 27.773 9.669 -8.113 1.00 89.56 169 ALA A CA 1
ATOM 1320 C C . ALA A 1 169 ? 26.434 10.026 -8.775 1.00 89.56 169 ALA A C 1
ATOM 1322 O O . ALA A 1 169 ? 26.077 11.201 -8.857 1.00 89.56 169 ALA A O 1
ATOM 1323 N N . TRP A 1 170 ? 25.662 9.011 -9.173 1.00 89.44 170 TRP A N 1
ATOM 1324 C CA . TRP A 1 170 ? 24.327 9.204 -9.728 1.00 89.44 170 TRP A CA 1
ATOM 1325 C C . TRP A 1 170 ? 23.364 9.839 -8.717 1.00 89.44 170 TRP A C 1
ATOM 1327 O O . TRP A 1 170 ? 22.654 10.782 -9.062 1.00 89.44 170 TRP A O 1
ATOM 1337 N N . ALA A 1 171 ? 23.360 9.375 -7.462 1.00 87.75 171 ALA A N 1
ATOM 1338 C CA . ALA A 1 171 ? 22.487 9.920 -6.423 1.00 87.75 171 ALA A CA 1
ATOM 1339 C C . ALA A 1 171 ? 22.816 11.383 -6.099 1.00 87.75 171 ALA A C 1
ATOM 1341 O O . ALA A 1 171 ? 21.899 12.191 -5.990 1.00 87.75 171 ALA A O 1
ATOM 1342 N N . SER A 1 172 ? 24.099 11.743 -6.022 1.00 87.25 172 SER A N 1
ATOM 1343 C CA . SER A 1 172 ? 24.513 13.130 -5.793 1.00 87.25 172 SER A CA 1
ATOM 1344 C C . SER A 1 172 ? 24.174 14.042 -6.977 1.00 87.25 172 SER A C 1
ATOM 1346 O O . SER A 1 172 ? 23.756 15.179 -6.763 1.00 87.25 172 SER A O 1
ATOM 1348 N N . ALA A 1 173 ? 24.278 13.542 -8.215 1.00 88.75 173 ALA A N 1
ATOM 1349 C CA . ALA A 1 173 ? 23.881 14.280 -9.417 1.00 88.75 173 ALA A CA 1
ATOM 1350 C C . ALA A 1 173 ? 22.362 14.538 -9.501 1.00 88.75 173 ALA A C 1
ATOM 1352 O O . ALA A 1 173 ? 21.948 15.521 -10.107 1.00 88.75 173 ALA A O 1
ATOM 1353 N N . HIS A 1 174 ? 21.540 13.690 -8.870 1.00 86.19 174 HIS A N 1
ATOM 1354 C CA . HIS A 1 174 ? 20.073 13.799 -8.847 1.00 86.19 174 HIS A CA 1
ATOM 1355 C C . HIS A 1 174 ? 19.518 14.164 -7.456 1.00 86.19 174 HIS A C 1
ATOM 1357 O O . HIS A 1 174 ? 18.335 13.947 -7.179 1.00 86.19 174 HIS A O 1
ATOM 1363 N N . SER A 1 175 ? 20.357 14.707 -6.570 1.00 84.12 175 SER A N 1
ATOM 1364 C CA . SER A 1 175 ? 20.040 14.936 -5.152 1.00 84.12 175 SER A CA 1
ATOM 1365 C C . SER A 1 175 ? 18.819 15.843 -4.954 1.00 84.12 175 SER A C 1
ATOM 1367 O O . SER A 1 175 ? 17.877 15.457 -4.259 1.00 84.12 175 SER A O 1
ATOM 1369 N N . ASP A 1 176 ? 18.765 16.986 -5.642 1.00 86.31 176 ASP A N 1
ATOM 1370 C CA . ASP A 1 176 ? 17.639 17.931 -5.581 1.00 86.31 176 ASP A CA 1
ATOM 1371 C C . ASP A 1 176 ? 16.297 17.268 -5.936 1.00 86.31 176 ASP A C 1
ATOM 1373 O O . ASP A 1 176 ? 15.264 17.500 -5.295 1.00 86.31 176 ASP A O 1
ATOM 1377 N N . GLU A 1 177 ? 16.295 16.391 -6.940 1.00 84.94 177 GLU A N 1
ATOM 1378 C CA . GLU A 1 177 ? 15.078 15.718 -7.374 1.00 84.94 177 GLU A CA 1
ATOM 1379 C C . GLU A 1 177 ? 14.673 14.570 -6.443 1.00 84.94 177 GLU A C 1
ATOM 1381 O O . GLU A 1 177 ? 13.480 14.377 -6.177 1.00 84.94 177 GLU A O 1
ATOM 1386 N N . LEU A 1 178 ? 15.649 13.842 -5.899 1.00 83.00 178 LEU A N 1
ATOM 1387 C CA . LEU A 1 178 ? 15.413 12.824 -4.878 1.00 83.00 178 LEU A CA 1
ATOM 1388 C C . LEU A 1 178 ? 14.800 13.446 -3.618 1.00 83.00 178 LEU A C 1
ATOM 1390 O O . LEU A 1 178 ? 13.834 12.895 -3.084 1.00 83.00 178 LEU A O 1
ATOM 1394 N N . VAL A 1 179 ? 15.283 14.616 -3.189 1.00 84.50 179 VAL A N 1
ATOM 1395 C CA . VAL A 1 179 ? 14.734 15.364 -2.047 1.00 84.50 179 VAL A CA 1
ATOM 1396 C C . VAL A 1 179 ? 13.303 15.815 -2.325 1.00 84.50 179 VAL A C 1
ATOM 1398 O O . VAL A 1 179 ? 12.418 15.570 -1.503 1.00 84.50 179 VAL A O 1
ATOM 1401 N N . ARG A 1 180 ? 13.033 16.390 -3.504 1.00 86.44 180 ARG A N 1
ATOM 1402 C CA . ARG A 1 180 ? 11.676 16.799 -3.911 1.00 86.44 180 ARG A CA 1
ATOM 1403 C C . ARG A 1 180 ? 10.679 15.636 -3.882 1.00 86.44 180 ARG A C 1
ATOM 1405 O O . ARG A 1 180 ? 9.508 15.840 -3.574 1.00 86.44 180 ARG A O 1
ATOM 1412 N N . LYS A 1 181 ? 11.136 14.420 -4.191 1.00 78.88 181 LYS A N 1
ATOM 1413 C CA . LYS A 1 181 ? 10.329 13.188 -4.175 1.00 78.88 181 LYS A CA 1
ATOM 1414 C C . LYS A 1 181 ? 10.289 12.488 -2.809 1.00 78.88 181 LYS A C 1
ATOM 1416 O O . LYS A 1 181 ? 9.649 11.448 -2.688 1.00 78.88 181 LYS A O 1
ATOM 1421 N N . GLY A 1 182 ? 10.960 13.025 -1.786 1.00 81.00 182 GLY A N 1
ATOM 1422 C CA . GLY A 1 182 ? 11.031 12.418 -0.451 1.00 81.00 182 GLY A CA 1
ATOM 1423 C C . GLY A 1 182 ? 11.827 11.108 -0.411 1.00 81.00 182 GLY A C 1
ATOM 1424 O O . GLY A 1 182 ? 11.598 10.258 0.451 1.00 81.00 182 GLY A O 1
ATOM 1425 N N . SER A 1 183 ? 12.743 10.905 -1.358 1.00 81.50 183 SER A N 1
ATOM 1426 C CA . SER A 1 183 ? 13.514 9.674 -1.479 1.00 81.50 183 SER A CA 1
ATOM 1427 C C . SER A 1 183 ? 14.736 9.676 -0.568 1.00 81.50 183 SER A C 1
ATOM 1429 O O . SER A 1 183 ? 15.649 10.479 -0.715 1.00 81.50 183 SER A O 1
ATOM 1431 N N . ALA A 1 184 ? 14.807 8.701 0.337 1.00 82.94 184 ALA A N 1
ATOM 1432 C CA . ALA A 1 184 ? 15.966 8.490 1.209 1.00 82.94 184 ALA A CA 1
ATOM 1433 C C . ALA A 1 184 ? 17.097 7.674 0.539 1.00 82.94 184 ALA A C 1
ATOM 1435 O O . ALA A 1 184 ? 17.851 6.982 1.228 1.00 82.94 184 ALA A O 1
ATOM 1436 N N . LEU A 1 185 ? 17.174 7.660 -0.796 1.00 83.62 185 LEU A N 1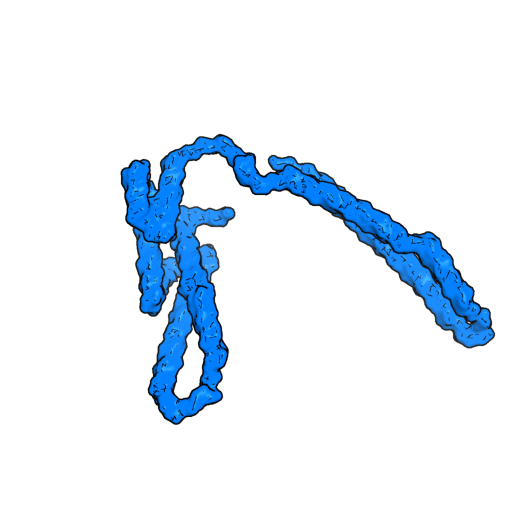
ATOM 1437 C CA . LEU A 1 185 ? 18.109 6.810 -1.541 1.00 83.62 185 LEU A CA 1
ATOM 1438 C C . LEU A 1 185 ? 19.572 7.181 -1.272 1.00 83.62 185 LEU A C 1
ATOM 1440 O O . LEU A 1 185 ? 20.362 6.303 -0.932 1.00 83.62 185 LEU A O 1
ATOM 1444 N N . GLU A 1 186 ? 19.913 8.465 -1.359 1.00 83.81 186 GLU A N 1
ATOM 1445 C CA . GLU A 1 186 ? 21.274 8.966 -1.127 1.00 83.81 186 GLU A CA 1
ATOM 1446 C C . GLU A 1 186 ? 21.771 8.614 0.285 1.00 83.81 186 GLU A C 1
ATOM 1448 O O . GLU A 1 186 ? 22.836 8.019 0.456 1.00 83.81 186 GLU A O 1
ATOM 1453 N N . PHE A 1 187 ? 20.932 8.844 1.300 1.00 83.88 187 PHE A N 1
ATOM 1454 C CA . PHE A 1 187 ? 21.221 8.447 2.679 1.00 83.88 187 PHE A CA 1
ATOM 1455 C C . PHE A 1 187 ? 21.477 6.936 2.813 1.00 83.88 187 PHE A C 1
ATOM 1457 O O . PHE A 1 187 ? 22.430 6.516 3.472 1.00 83.88 187 PHE A O 1
ATOM 1464 N N . LYS A 1 188 ? 20.654 6.097 2.169 1.00 83.56 188 LYS A N 1
ATOM 1465 C CA . LYS A 1 188 ? 20.814 4.633 2.204 1.00 83.56 188 L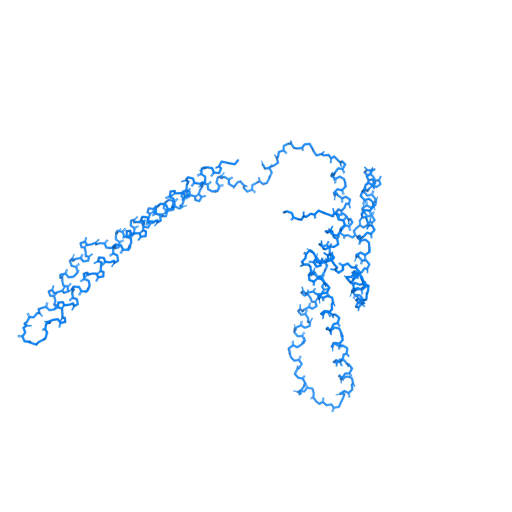YS A CA 1
ATOM 1466 C C . LYS A 1 188 ? 22.109 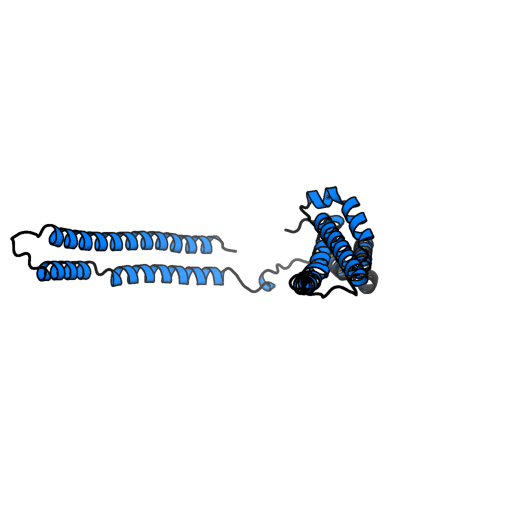4.177 1.531 1.00 83.56 188 LYS A C 1
ATOM 1468 O O . LYS A 1 188 ? 22.741 3.245 2.029 1.00 83.56 188 LYS A O 1
ATOM 1473 N N . LEU A 1 189 ? 22.520 4.824 0.441 1.00 85.12 189 LEU A N 1
ATOM 1474 C CA . LEU A 1 189 ? 23.783 4.528 -0.238 1.00 85.12 189 LEU A CA 1
ATOM 1475 C C . LEU A 1 189 ? 24.990 4.887 0.639 1.00 85.12 189 LEU A C 1
ATOM 1477 O O . LEU A 1 189 ? 25.896 4.065 0.786 1.00 85.12 189 LEU A O 1
ATOM 1481 N N . HIS A 1 190 ? 24.973 6.046 1.303 1.00 84.62 190 HIS A N 1
ATOM 1482 C CA . HIS A 1 190 ? 26.019 6.415 2.262 1.00 84.62 190 HIS A CA 1
ATOM 1483 C C . HIS A 1 190 ? 26.052 5.500 3.491 1.00 84.62 190 HIS A C 1
ATOM 1485 O O . HIS A 1 190 ? 27.131 5.093 3.923 1.00 84.62 190 HIS A O 1
ATOM 1491 N N . ALA A 1 191 ? 24.895 5.102 4.027 1.00 82.25 191 ALA A N 1
ATOM 1492 C CA . ALA A 1 191 ? 24.828 4.133 5.120 1.00 82.25 191 ALA A CA 1
ATOM 1493 C C . ALA A 1 191 ? 25.449 2.783 4.717 1.00 82.25 191 ALA A C 1
ATOM 1495 O O . ALA A 1 191 ? 26.208 2.186 5.483 1.00 82.25 191 ALA A O 1
ATOM 1496 N N . LEU A 1 192 ? 25.188 2.320 3.490 1.00 82.88 192 LEU A N 1
ATOM 1497 C CA . LEU A 1 192 ? 25.794 1.106 2.949 1.00 82.88 192 LEU A CA 1
ATOM 1498 C C . LEU A 1 192 ? 27.315 1.256 2.766 1.00 82.88 192 LEU A C 1
ATOM 1500 O O . LEU A 1 192 ? 28.063 0.341 3.113 1.00 82.88 192 LEU A O 1
ATOM 1504 N N . GLN A 1 193 ? 27.785 2.409 2.280 1.00 83.94 193 GLN A N 1
ATOM 1505 C CA . GLN A 1 193 ? 29.214 2.722 2.159 1.00 83.94 193 GLN A CA 1
ATOM 1506 C C . GLN A 1 193 ? 29.912 2.705 3.525 1.00 83.94 193 GLN A C 1
ATOM 1508 O O . GLN A 1 193 ? 30.972 2.093 3.671 1.00 83.94 193 GLN A O 1
ATOM 1513 N N . TYR A 1 194 ? 29.296 3.307 4.543 1.00 79.69 194 TYR A N 1
ATOM 1514 C CA . TYR A 1 194 ? 29.796 3.287 5.915 1.00 79.69 194 TYR A CA 1
ATOM 1515 C C . TYR A 1 194 ? 29.930 1.854 6.447 1.00 79.69 194 TYR A C 1
ATOM 1517 O O . TYR A 1 194 ? 30.980 1.483 6.974 1.00 79.69 194 TYR A O 1
ATOM 1525 N N . MET A 1 195 ? 28.925 1.000 6.223 1.00 79.88 195 MET A N 1
ATOM 1526 C CA . MET A 1 195 ? 29.007 -0.413 6.611 1.00 79.88 195 MET A CA 1
ATOM 1527 C C . MET A 1 195 ? 30.128 -1.174 5.890 1.00 79.88 195 MET A C 1
ATOM 1529 O O . MET A 1 195 ? 30.798 -1.997 6.517 1.00 79.88 195 MET A O 1
ATOM 1533 N N . GLN A 1 196 ? 30.378 -0.901 4.604 1.00 81.06 196 GLN A N 1
ATOM 1534 C CA . GLN A 1 196 ? 31.496 -1.518 3.878 1.00 81.06 196 GLN A CA 1
ATOM 1535 C C . GLN A 1 196 ? 32.858 -1.115 4.461 1.00 81.06 196 GLN A C 1
ATOM 1537 O O . GLN A 1 196 ? 33.764 -1.947 4.534 1.00 81.06 196 GLN A O 1
ATOM 1542 N N . ILE A 1 197 ? 33.013 0.143 4.884 1.00 81.81 197 ILE A N 1
ATOM 1543 C CA . ILE A 1 197 ? 34.242 0.635 5.523 1.00 81.81 197 ILE A CA 1
ATOM 1544 C C . ILE A 1 197 ? 34.446 -0.049 6.878 1.00 81.81 197 ILE A C 1
ATOM 1546 O O . ILE A 1 197 ? 35.539 -0.548 7.142 1.00 81.81 197 ILE A O 1
ATOM 1550 N N . LEU A 1 198 ? 33.394 -0.147 7.697 1.00 79.69 198 LEU A N 1
ATOM 1551 C CA . LEU A 1 198 ? 33.443 -0.853 8.980 1.00 79.69 198 LEU A CA 1
ATOM 1552 C C . LEU A 1 198 ? 33.814 -2.329 8.815 1.00 79.69 198 LEU A C 1
ATOM 1554 O O . LEU A 1 198 ? 34.660 -2.839 9.546 1.00 79.69 198 LEU A O 1
ATOM 1558 N N . GLU A 1 199 ? 33.231 -3.019 7.831 1.00 76.69 199 GLU A N 1
ATOM 1559 C CA . GLU A 1 199 ? 33.574 -4.411 7.538 1.00 76.69 199 GLU A CA 1
ATOM 1560 C C . GLU A 1 199 ? 35.062 -4.559 7.188 1.00 76.69 199 GLU A C 1
ATOM 1562 O O . GLU A 1 199 ? 35.722 -5.459 7.703 1.00 76.69 199 GLU A O 1
ATOM 1567 N N . ARG A 1 200 ? 35.611 -3.660 6.360 1.00 78.38 200 ARG A N 1
ATOM 1568 C CA . ARG A 1 200 ? 37.040 -3.657 6.002 1.00 78.38 200 ARG A CA 1
ATOM 1569 C C . ARG A 1 200 ? 37.943 -3.336 7.195 1.00 78.38 200 ARG A C 1
ATOM 1571 O O . ARG A 1 200 ? 39.007 -3.938 7.300 1.00 78.38 200 ARG A O 1
ATOM 1578 N N . GLY A 1 201 ? 37.530 -2.425 8.078 1.00 75.25 201 GLY A N 1
ATOM 1579 C CA . GLY A 1 201 ? 38.246 -2.091 9.314 1.00 75.25 201 GLY A CA 1
ATOM 1580 C C . GLY A 1 201 ? 38.345 -3.290 10.255 1.00 75.25 201 GLY A C 1
ATOM 1581 O O . GLY A 1 201 ? 39.443 -3.702 10.601 1.00 75.25 201 GLY A O 1
ATOM 1582 N N . ILE A 1 202 ? 37.216 -3.949 10.532 1.00 68.06 202 ILE A N 1
ATOM 1583 C CA . ILE A 1 202 ? 37.168 -5.161 11.366 1.00 68.06 202 ILE A CA 1
ATOM 1584 C C . ILE A 1 202 ? 38.009 -6.294 10.758 1.00 68.06 202 ILE A C 1
ATOM 1586 O O . ILE A 1 202 ? 38.661 -7.032 11.488 1.00 68.06 202 ILE A O 1
ATOM 1590 N N . GLN A 1 203 ? 38.002 -6.458 9.429 1.00 61.84 203 GLN A N 1
ATOM 1591 C CA . GLN A 1 203 ? 38.852 -7.448 8.755 1.00 61.84 203 GLN A CA 1
ATOM 1592 C C . GLN A 1 203 ? 40.342 -7.116 8.885 1.00 61.84 203 GLN A C 1
ATOM 1594 O O . GLN A 1 203 ? 41.131 -8.017 9.149 1.00 61.84 203 GLN A O 1
ATOM 1599 N N . ARG A 1 204 ? 40.734 -5.843 8.733 1.00 64.38 204 ARG A N 1
ATOM 1600 C CA . ARG A 1 204 ? 42.120 -5.408 8.954 1.00 64.38 204 ARG A CA 1
ATOM 1601 C C . ARG A 1 204 ? 42.544 -5.668 10.392 1.00 64.38 204 ARG A C 1
ATOM 1603 O O . ARG A 1 204 ? 43.547 -6.336 10.590 1.00 64.38 204 ARG A O 1
ATOM 1610 N N . ASP A 1 205 ? 41.745 -5.251 11.367 1.00 59.69 205 ASP A N 1
ATOM 1611 C CA . ASP A 1 205 ? 42.048 -5.438 12.786 1.00 59.69 205 ASP A CA 1
ATOM 1612 C C . ASP A 1 205 ? 42.104 -6.922 13.168 1.00 59.69 205 ASP A C 1
ATOM 1614 O O . ASP A 1 205 ? 43.000 -7.330 13.898 1.00 59.69 205 ASP A O 1
ATOM 1618 N N . ALA A 1 206 ? 41.224 -7.766 12.619 1.00 52.41 206 ALA A N 1
ATOM 1619 C CA . ALA A 1 206 ? 41.266 -9.216 12.826 1.00 52.41 206 ALA A CA 1
ATOM 1620 C C . ALA A 1 206 ? 42.531 -9.879 12.249 1.00 52.41 206 ALA A C 1
ATOM 1622 O O . ALA A 1 206 ? 43.012 -10.858 12.817 1.00 52.41 206 ALA A O 1
ATOM 1623 N N . LEU A 1 207 ? 43.078 -9.356 11.144 1.00 54.56 207 LEU A N 1
ATOM 1624 C CA . LEU A 1 207 ? 44.348 -9.821 10.576 1.00 54.56 207 LEU A CA 1
ATOM 1625 C C . LEU A 1 207 ? 45.545 -9.371 11.428 1.00 54.56 207 LEU A C 1
ATOM 1627 O O . LEU A 1 207 ? 46.493 -10.135 11.586 1.00 54.56 207 LEU A O 1
ATOM 1631 N N . THR A 1 208 ? 45.491 -8.177 12.024 1.00 55.41 208 THR A N 1
ATOM 1632 C CA . THR A 1 208 ? 46.529 -7.675 12.944 1.00 55.41 208 THR A CA 1
ATOM 1633 C C . THR A 1 208 ? 46.468 -8.341 14.325 1.00 55.41 208 THR A C 1
ATOM 1635 O O . THR A 1 208 ? 47.487 -8.474 14.997 1.00 55.41 208 THR A O 1
ATOM 1638 N N . LEU A 1 209 ? 45.284 -8.790 14.756 1.00 47.16 209 LEU A N 1
ATOM 1639 C CA . LEU A 1 209 ? 45.016 -9.385 16.072 1.00 47.16 209 LEU A CA 1
ATOM 1640 C C . LEU A 1 209 ? 45.169 -10.919 16.112 1.00 47.16 209 LEU A C 1
ATOM 1642 O O . LEU A 1 209 ? 44.649 -11.555 17.029 1.00 47.16 209 LEU A O 1
ATOM 1646 N N . GLN A 1 210 ? 45.938 -11.524 15.197 1.00 47.97 210 GLN A N 1
ATOM 1647 C CA . GLN A 1 210 ? 46.251 -12.969 15.180 1.00 47.97 210 GLN A CA 1
ATOM 1648 C C . GLN A 1 210 ? 46.923 -13.523 16.465 1.00 47.97 210 GLN A C 1
ATOM 1650 O O . GLN A 1 210 ? 47.201 -14.717 16.533 1.00 47.97 210 GLN A O 1
ATOM 1655 N N . GLY A 1 211 ? 47.150 -12.698 17.496 1.00 52.94 211 GLY A N 1
ATOM 1656 C CA . GLY A 1 211 ? 47.696 -13.093 18.799 1.00 52.94 211 GLY A CA 1
ATOM 1657 C C . GLY A 1 211 ? 46.832 -12.784 20.031 1.00 52.94 211 GLY A C 1
ATOM 1658 O O . GLY A 1 211 ? 47.321 -12.987 21.139 1.00 52.94 211 GLY A O 1
ATOM 1659 N N . VAL A 1 212 ? 45.587 -12.296 19.905 1.00 50.19 212 VAL A N 1
ATOM 1660 C CA . VAL A 1 212 ? 44.756 -11.934 21.079 1.00 50.19 212 VAL A CA 1
ATOM 1661 C C . VAL A 1 212 ? 43.447 -12.742 21.109 1.00 50.19 212 VAL A C 1
ATOM 1663 O O . VAL A 1 212 ? 42.700 -12.730 20.130 1.00 50.19 212 VAL A O 1
ATOM 1666 N N . PRO A 1 213 ? 43.131 -13.457 22.211 1.00 44.66 213 PRO A N 1
ATOM 1667 C CA . PRO A 1 213 ? 41.979 -14.351 22.279 1.00 44.66 213 PRO A CA 1
ATOM 1668 C C . PRO A 1 213 ? 40.651 -13.607 22.092 1.00 44.66 213 PRO A C 1
ATOM 1670 O O . PRO A 1 213 ? 40.306 -12.694 22.844 1.00 44.66 213 PRO A O 1
ATOM 1673 N N . LEU A 1 214 ? 39.883 -14.091 21.115 1.00 47.47 214 LEU A N 1
ATOM 1674 C CA . LEU A 1 214 ? 38.664 -13.554 20.491 1.00 47.47 214 LEU A CA 1
ATOM 1675 C C . LEU A 1 214 ? 37.432 -13.332 21.408 1.00 47.47 214 LEU A C 1
ATOM 1677 O O . LEU A 1 214 ? 36.310 -13.233 20.917 1.00 47.47 214 LEU A O 1
ATOM 1681 N N . HIS A 1 215 ? 37.611 -13.286 22.727 1.00 52.25 215 HIS A N 1
ATOM 1682 C CA . HIS A 1 215 ? 36.542 -13.203 23.728 1.00 52.25 215 HIS A CA 1
ATOM 1683 C C . HIS A 1 215 ? 36.262 -11.776 24.240 1.00 52.25 215 HIS A C 1
ATOM 1685 O O . HIS A 1 215 ? 35.230 -11.559 24.867 1.00 52.25 215 HIS A O 1
ATOM 1691 N N . LEU A 1 216 ? 37.135 -10.800 23.949 1.00 47.97 216 LEU A N 1
ATOM 1692 C CA . LEU A 1 216 ? 37.013 -9.414 24.440 1.00 47.97 216 LEU A CA 1
ATOM 1693 C C . LEU A 1 216 ? 36.450 -8.408 23.419 1.00 47.97 216 LEU A C 1
ATOM 1695 O O . LEU A 1 216 ? 36.087 -7.298 23.790 1.00 47.97 216 LEU A O 1
ATOM 1699 N N . LEU A 1 217 ? 36.326 -8.779 22.144 1.00 48.56 217 LEU A N 1
ATOM 1700 C CA . LEU A 1 217 ? 35.753 -7.922 21.099 1.00 48.56 217 LEU A CA 1
ATOM 1701 C C . LEU A 1 217 ? 34.390 -8.466 20.699 1.00 48.56 217 LEU A C 1
ATOM 1703 O O . LEU A 1 217 ? 34.317 -9.199 19.729 1.00 48.56 217 LEU A O 1
ATOM 1707 N N . HIS A 1 218 ? 33.344 -8.150 21.464 1.00 50.94 218 HIS A N 1
ATOM 1708 C CA . HIS A 1 218 ? 31.963 -8.644 21.342 1.00 50.94 218 HIS A CA 1
ATOM 1709 C C . HIS A 1 218 ? 31.481 -8.863 19.873 1.00 50.94 218 HIS A C 1
ATOM 1711 O O . HIS A 1 218 ? 30.880 -7.967 19.276 1.00 50.94 218 HIS A O 1
ATOM 1717 N N . PRO A 1 219 ? 31.671 -10.060 19.266 1.00 46.25 219 PRO A N 1
ATOM 1718 C CA . PRO A 1 219 ? 31.395 -10.318 17.848 1.00 46.25 219 PRO A CA 1
ATOM 1719 C C . PRO A 1 219 ? 30.020 -10.975 17.621 1.00 46.25 219 PRO A C 1
ATOM 1721 O O . PRO A 1 219 ? 29.639 -11.278 16.486 1.00 46.25 219 PRO A O 1
ATOM 1724 N N . PHE A 1 220 ? 29.257 -11.205 18.695 1.00 44.06 220 PHE A N 1
ATOM 1725 C CA . PHE A 1 220 ? 28.048 -12.032 18.675 1.00 44.06 220 PHE A CA 1
ATOM 1726 C C . PHE A 1 220 ? 26.795 -11.334 18.128 1.00 44.06 220 PHE A C 1
ATOM 1728 O O . PHE A 1 220 ? 25.860 -12.012 17.705 1.00 44.06 220 PHE A O 1
ATOM 1735 N N . THR A 1 221 ? 26.773 -10.003 18.039 1.00 46.66 221 THR A N 1
ATOM 1736 C CA . THR A 1 221 ? 25.644 -9.265 17.443 1.00 46.66 221 THR A CA 1
ATOM 1737 C C . THR A 1 221 ? 25.860 -8.978 15.953 1.00 46.66 221 THR A C 1
ATOM 1739 O O . THR A 1 221 ? 24.916 -9.065 15.168 1.00 46.66 221 THR A O 1
ATOM 1742 N N . TRP A 1 222 ? 27.100 -8.747 15.509 1.00 44.41 222 TRP A N 1
ATOM 1743 C CA . TRP A 1 222 ? 27.389 -8.345 14.126 1.00 44.41 222 TRP A CA 1
ATOM 1744 C C . TRP A 1 222 ? 27.170 -9.454 13.093 1.00 44.41 222 TRP A C 1
ATOM 1746 O O . TRP A 1 222 ? 26.603 -9.189 12.040 1.00 44.41 222 TRP A O 1
ATOM 1756 N N . ARG A 1 223 ? 27.544 -10.713 13.367 1.00 46.06 223 ARG A N 1
ATOM 1757 C CA . ARG A 1 223 ? 27.350 -11.806 12.387 1.00 46.06 223 ARG A CA 1
ATOM 1758 C C . ARG A 1 223 ? 25.876 -12.056 12.057 1.00 46.06 223 ARG A C 1
ATOM 1760 O O . ARG A 1 223 ? 25.564 -12.358 10.909 1.00 46.06 223 ARG A O 1
ATOM 1767 N N . LYS A 1 224 ? 24.989 -11.894 13.044 1.00 46.88 224 LYS A N 1
ATOM 1768 C CA . LYS A 1 224 ? 23.540 -12.084 12.891 1.00 46.88 224 LYS A CA 1
ATOM 1769 C C . LYS A 1 224 ? 22.886 -10.886 12.191 1.00 46.88 224 LYS A C 1
ATOM 1771 O O . LYS A 1 224 ? 22.042 -11.079 11.326 1.00 46.88 224 LYS A O 1
ATOM 1776 N N . TYR A 1 225 ? 23.331 -9.664 12.497 1.00 46.47 225 TYR A N 1
ATOM 1777 C CA . TYR A 1 225 ? 22.881 -8.450 11.806 1.00 46.47 225 TYR A CA 1
ATOM 1778 C C . TYR A 1 225 ? 23.423 -8.346 10.375 1.00 46.47 225 TYR A C 1
ATOM 1780 O O . TYR A 1 225 ? 22.687 -7.947 9.487 1.00 46.47 225 TYR A O 1
ATOM 1788 N N . LYS A 1 226 ? 24.661 -8.765 10.103 1.00 50.56 226 LYS A N 1
ATOM 1789 C CA . LYS A 1 226 ? 25.282 -8.726 8.771 1.00 50.56 226 LYS A CA 1
ATOM 1790 C C . LYS A 1 226 ? 24.557 -9.612 7.757 1.00 50.56 226 LYS A C 1
ATOM 1792 O O . LYS A 1 226 ? 24.300 -9.168 6.643 1.00 50.56 226 LYS A O 1
ATOM 1797 N N . SER A 1 227 ? 24.213 -10.845 8.132 1.00 47.12 227 SER A N 1
ATOM 1798 C CA . SER A 1 227 ? 23.470 -11.751 7.248 1.00 47.12 227 SER A CA 1
ATOM 1799 C C . SER A 1 227 ? 22.035 -11.277 7.026 1.00 47.12 227 SER A C 1
ATOM 1801 O O . SER A 1 227 ? 21.574 -11.268 5.889 1.00 47.12 227 SER A O 1
ATOM 1803 N N . LEU A 1 228 ? 21.358 -10.807 8.079 1.00 48.09 228 LEU A N 1
ATOM 1804 C CA . LEU A 1 228 ? 20.004 -10.264 7.976 1.00 48.09 228 LEU A CA 1
ATOM 1805 C C . LEU A 1 228 ? 19.968 -8.948 7.187 1.00 48.09 228 LEU A C 1
ATOM 1807 O O . LEU A 1 228 ? 19.086 -8.772 6.366 1.00 48.09 228 LEU A O 1
ATOM 1811 N N . TRP A 1 229 ? 20.924 -8.035 7.342 1.00 51.72 229 TRP A N 1
ATOM 1812 C CA . TRP A 1 229 ? 20.883 -6.730 6.671 1.00 51.72 229 TRP A CA 1
ATOM 1813 C C . TRP A 1 229 ? 21.314 -6.803 5.197 1.00 51.72 229 TRP A C 1
ATOM 1815 O O . TRP A 1 229 ? 20.689 -6.179 4.341 1.00 51.72 229 TRP A O 1
ATOM 1825 N N . VAL A 1 230 ? 22.305 -7.637 4.856 1.00 50.94 230 VAL A N 1
ATOM 1826 C CA . VAL A 1 230 ? 22.672 -7.901 3.450 1.00 50.94 230 VAL A CA 1
ATOM 1827 C C . VAL A 1 230 ? 21.548 -8.641 2.715 1.00 50.94 230 VAL A C 1
ATOM 1829 O O . VAL A 1 230 ? 21.251 -8.289 1.575 1.00 50.94 230 VAL A O 1
ATOM 1832 N N . ALA A 1 231 ? 20.876 -9.599 3.366 1.00 50.47 231 ALA A N 1
ATOM 1833 C CA . ALA A 1 231 ? 19.753 -10.326 2.770 1.00 50.47 231 ALA A CA 1
ATOM 1834 C C . ALA A 1 231 ? 18.458 -9.491 2.685 1.00 50.47 231 ALA A C 1
ATOM 1836 O O . ALA A 1 231 ? 17.721 -9.615 1.712 1.00 50.47 231 ALA A O 1
ATOM 1837 N N . TYR A 1 232 ? 18.179 -8.635 3.676 1.00 43.88 232 TYR A N 1
ATOM 1838 C CA . TYR A 1 232 ? 16.897 -7.925 3.800 1.00 43.88 232 TYR A CA 1
ATOM 1839 C C . TYR A 1 232 ? 16.919 -6.504 3.210 1.00 43.88 232 TYR A C 1
ATOM 1841 O O . TYR A 1 232 ? 15.911 -6.053 2.677 1.00 43.88 232 TYR A O 1
ATOM 1849 N N . TYR A 1 233 ? 18.057 -5.798 3.247 1.00 50.12 233 TYR A N 1
ATOM 1850 C CA . TYR A 1 233 ? 18.183 -4.420 2.743 1.00 50.12 233 TYR A CA 1
ATOM 1851 C C . TYR A 1 233 ? 19.055 -4.295 1.485 1.00 50.12 233 TYR A C 1
ATOM 1853 O O . TYR A 1 233 ? 18.760 -3.465 0.627 1.00 50.12 233 TYR A O 1
ATOM 1861 N N . GLY A 1 234 ? 20.095 -5.120 1.333 1.00 50.72 234 GLY A N 1
ATOM 1862 C CA . GLY A 1 234 ? 21.160 -4.894 0.347 1.00 50.72 234 GLY A CA 1
ATOM 1863 C C . GLY A 1 234 ? 20.801 -5.120 -1.125 1.00 50.72 234 GLY A C 1
ATOM 1864 O O . GLY A 1 234 ? 21.466 -4.557 -1.989 1.00 50.72 234 GLY A O 1
ATOM 1865 N N . GLN A 1 235 ? 19.773 -5.917 -1.437 1.00 51.72 235 GLN A N 1
ATOM 1866 C CA . GLN A 1 235 ? 19.460 -6.266 -2.831 1.00 51.72 235 GLN A CA 1
ATOM 1867 C C . GLN A 1 235 ? 18.001 -6.051 -3.209 1.00 51.72 235 GLN A C 1
ATOM 1869 O O . GLN A 1 235 ? 17.748 -5.367 -4.190 1.00 51.72 235 GLN A O 1
ATOM 1874 N N . ALA A 1 236 ? 17.034 -6.571 -2.453 1.00 51.47 236 ALA A N 1
ATOM 1875 C CA . ALA A 1 236 ? 15.624 -6.425 -2.821 1.00 51.47 236 ALA A CA 1
ATOM 1876 C C . ALA A 1 236 ? 15.126 -4.984 -2.622 1.00 51.47 236 ALA A C 1
ATOM 1878 O O . ALA A 1 236 ? 14.595 -4.381 -3.546 1.00 51.47 236 ALA A O 1
ATOM 1879 N N . VAL A 1 237 ? 15.370 -4.393 -1.448 1.00 54.44 237 VAL A N 1
ATOM 1880 C CA . VAL A 1 237 ? 14.867 -3.053 -1.102 1.00 54.44 237 VAL A CA 1
ATOM 1881 C C . VAL A 1 237 ? 15.567 -1.956 -1.903 1.00 54.44 237 VAL A C 1
ATOM 1883 O O . VAL A 1 237 ? 14.891 -1.061 -2.402 1.00 54.44 237 VAL A O 1
ATOM 1886 N N . LEU A 1 238 ? 16.892 -2.026 -2.088 1.00 57.41 238 LEU A N 1
ATOM 1887 C CA . LEU A 1 238 ? 17.606 -1.071 -2.945 1.00 57.41 238 LEU A CA 1
ATOM 1888 C C . LEU A 1 238 ? 17.286 -1.253 -4.433 1.00 57.41 238 LEU A C 1
ATOM 1890 O O . LEU A 1 238 ? 17.133 -0.247 -5.113 1.00 57.41 238 LEU A O 1
ATOM 1894 N N . ARG A 1 239 ? 17.089 -2.483 -4.933 1.00 58.78 239 ARG A N 1
ATOM 1895 C CA . ARG A 1 239 ? 16.611 -2.711 -6.308 1.00 58.78 239 ARG A CA 1
ATOM 1896 C C . ARG A 1 239 ? 15.215 -2.134 -6.508 1.00 58.78 239 ARG A C 1
ATOM 1898 O O . ARG A 1 239 ? 14.995 -1.419 -7.473 1.00 58.78 239 ARG A O 1
ATOM 1905 N N . THR A 1 240 ? 14.288 -2.381 -5.587 1.00 60.59 240 THR A N 1
ATOM 1906 C CA . THR A 1 240 ? 12.930 -1.829 -5.654 1.00 60.59 240 THR A CA 1
ATOM 1907 C C . THR A 1 240 ? 12.946 -0.304 -5.556 1.00 60.59 240 THR A C 1
ATOM 1909 O O . THR A 1 240 ? 12.283 0.348 -6.353 1.00 60.59 240 THR A O 1
ATOM 1912 N N . LEU A 1 241 ? 13.744 0.281 -4.658 1.00 61.59 241 LEU A N 1
ATOM 1913 C CA . LEU A 1 241 ? 13.873 1.736 -4.526 1.00 61.59 241 LEU A CA 1
ATOM 1914 C C . LEU A 1 241 ? 14.553 2.382 -5.732 1.00 61.59 241 LEU A C 1
ATOM 1916 O O . LEU A 1 241 ? 14.089 3.430 -6.160 1.00 61.59 241 LEU A O 1
ATOM 1920 N N . LEU A 1 242 ? 15.605 1.787 -6.295 1.00 63.41 242 LEU A N 1
ATOM 1921 C CA . LEU A 1 242 ? 16.239 2.286 -7.518 1.00 63.41 242 LEU A CA 1
ATOM 1922 C C . LEU A 1 242 ? 15.270 2.196 -8.699 1.00 63.41 242 LEU A C 1
ATOM 1924 O O . LEU A 1 242 ? 15.054 3.198 -9.366 1.00 63.41 242 LEU A O 1
ATOM 1928 N N . ILE A 1 243 ? 14.578 1.065 -8.876 1.00 63.69 243 ILE A N 1
ATOM 1929 C CA . ILE A 1 243 ? 13.560 0.902 -9.927 1.00 63.69 243 ILE A CA 1
ATOM 1930 C C . ILE A 1 243 ? 12.438 1.940 -9.785 1.00 63.69 243 ILE A C 1
ATOM 1932 O O . ILE A 1 243 ? 12.052 2.546 -10.777 1.00 63.69 243 ILE A O 1
ATOM 1936 N N . LEU A 1 244 ? 11.917 2.168 -8.574 1.00 61.91 244 LEU A N 1
ATOM 1937 C CA . LEU A 1 244 ? 10.853 3.151 -8.324 1.00 61.91 244 LEU A CA 1
ATOM 1938 C C . LEU A 1 244 ? 11.324 4.595 -8.532 1.00 61.91 244 LEU A C 1
ATOM 1940 O O . LEU A 1 244 ? 10.609 5.388 -9.140 1.00 61.91 244 LEU A O 1
ATOM 1944 N N . ASN A 1 245 ? 12.519 4.943 -8.052 1.00 62.56 245 ASN A N 1
ATOM 1945 C CA . ASN A 1 245 ? 13.036 6.303 -8.174 1.00 62.56 245 ASN A CA 1
ATOM 1946 C C . ASN A 1 245 ? 13.440 6.626 -9.611 1.00 62.56 245 ASN A C 1
ATOM 1948 O O . ASN A 1 245 ? 13.007 7.656 -10.121 1.00 62.56 245 ASN A O 1
ATOM 1952 N N . CYS A 1 246 ? 14.183 5.741 -10.285 1.00 61.47 246 CYS A N 1
ATOM 1953 C CA . CYS A 1 246 ? 14.529 5.903 -11.695 1.00 61.47 246 CYS A CA 1
ATOM 1954 C C . CYS A 1 246 ? 13.255 5.976 -12.550 1.00 61.47 246 CYS A C 1
ATOM 1956 O O . CYS A 1 246 ? 13.113 6.902 -13.336 1.00 61.47 246 CYS A O 1
ATOM 1958 N N . PHE A 1 247 ? 12.257 5.111 -12.332 1.00 61.03 247 PHE A N 1
ATOM 1959 C CA . PHE A 1 247 ? 10.991 5.187 -13.074 1.00 61.03 247 PHE A CA 1
ATOM 1960 C C . PHE A 1 247 ? 10.286 6.544 -12.918 1.00 61.03 247 PHE A C 1
ATOM 1962 O O . PHE A 1 247 ? 9.884 7.144 -13.915 1.00 61.03 247 PHE A O 1
ATOM 1969 N N . HIS A 1 248 ? 10.182 7.072 -11.695 1.00 59.06 248 HIS A N 1
ATOM 1970 C CA . HIS A 1 248 ? 9.586 8.391 -11.461 1.00 59.06 248 HIS A CA 1
ATOM 1971 C C . HIS A 1 248 ? 10.416 9.547 -12.021 1.00 59.06 248 HIS A C 1
ATOM 1973 O O . HIS A 1 248 ? 9.856 10.591 -12.351 1.00 59.06 248 HIS A O 1
ATOM 1979 N N . LEU A 1 249 ? 11.744 9.421 -12.044 1.00 58.72 249 LEU A N 1
ATOM 1980 C CA . LEU A 1 249 ? 12.671 10.391 -12.641 1.00 58.72 249 LEU A CA 1
ATOM 1981 C C . LEU A 1 249 ? 12.496 10.466 -14.160 1.00 58.72 249 LEU A C 1
ATOM 1983 O O . LEU A 1 249 ? 12.521 11.549 -14.727 1.00 58.72 249 LEU A O 1
ATOM 1987 N N . LEU A 1 250 ? 12.227 9.330 -14.797 1.00 53.84 250 LEU A N 1
ATOM 1988 C CA . LEU A 1 250 ? 12.255 9.203 -16.253 1.00 53.84 250 LEU A CA 1
ATOM 1989 C C . LEU A 1 250 ? 10.894 9.358 -16.926 1.00 53.84 250 LEU A C 1
ATOM 1991 O O . LEU A 1 250 ? 10.820 9.810 -18.062 1.00 53.84 250 LEU A O 1
ATOM 1995 N N . THR A 1 251 ? 9.815 8.976 -16.245 1.00 52.00 251 THR A N 1
ATOM 1996 C CA . THR A 1 251 ? 8.466 8.995 -16.835 1.00 52.00 251 THR A CA 1
ATOM 1997 C C . THR A 1 251 ? 7.652 10.225 -16.450 1.00 52.00 251 THR A C 1
ATOM 1999 O O . THR A 1 251 ? 6.590 10.447 -17.022 1.00 52.00 251 THR A O 1
ATOM 2002 N N . GLY A 1 252 ? 8.097 11.008 -15.458 1.00 49.38 252 GLY A N 1
ATOM 2003 C CA . GLY A 1 252 ? 7.356 12.165 -14.939 1.00 49.38 252 GLY A CA 1
ATOM 2004 C C . GLY A 1 252 ? 5.977 11.839 -14.340 1.00 49.38 252 GLY A C 1
ATOM 2005 O O . GLY A 1 252 ? 5.299 12.744 -13.858 1.00 49.38 252 GLY A O 1
ATOM 2006 N N . MET A 1 253 ? 5.550 10.571 -14.334 1.00 38.19 253 MET A N 1
ATOM 2007 C CA . MET A 1 253 ? 4.227 10.170 -13.870 1.00 38.19 253 MET A CA 1
ATOM 2008 C C . MET A 1 253 ? 4.219 9.979 -12.348 1.00 38.19 253 MET A C 1
ATOM 2010 O O . MET A 1 253 ? 5.038 9.210 -11.836 1.00 38.19 253 MET A O 1
ATOM 2014 N N . PRO A 1 254 ? 3.322 10.647 -11.599 1.00 34.78 254 PRO A N 1
ATOM 2015 C CA . PRO A 1 254 ? 3.085 10.337 -10.194 1.00 34.78 254 PRO A CA 1
ATOM 2016 C C . PRO A 1 254 ? 2.361 8.990 -10.059 1.00 34.78 254 PRO A C 1
ATOM 2018 O O . PRO A 1 254 ? 1.540 8.623 -10.897 1.00 34.78 254 PRO A O 1
ATOM 2021 N N . PHE A 1 255 ? 2.665 8.253 -8.991 1.00 35.41 255 PHE A N 1
ATOM 2022 C CA . PHE A 1 255 ? 1.898 7.071 -8.604 1.00 35.41 255 PHE A CA 1
ATOM 2023 C C . PHE A 1 255 ? 0.625 7.590 -7.927 1.00 35.41 255 PHE A C 1
ATOM 2025 O O . PHE A 1 255 ? 0.726 8.284 -6.912 1.00 35.41 255 PHE A O 1
ATOM 2032 N N . HIS A 1 256 ? -0.539 7.313 -8.514 1.00 30.67 256 HIS A N 1
ATOM 2033 C CA . HIS A 1 256 ? -1.833 7.493 -7.856 1.00 30.67 256 HIS A CA 1
ATOM 2034 C C . HIS A 1 256 ? -2.271 6.189 -7.195 1.00 30.67 256 HIS A C 1
ATOM 2036 O O . HIS A 1 256 ? -2.058 5.120 -7.812 1.00 30.67 256 HIS A O 1
#

Radius of gyration: 35.59 Å; Cα contacts (8 Å, |Δi|>4): 131; chains: 1; bounding box: 85×32×104 Å

InterPro domains:
  IPR006594 LIS1 homology motif [PS50896] (109-141)
  IPR006595 CTLH, C-terminal LisH motif [PS50897] (148-205)
  IPR006595 CTLH, C-terminal LisH motif [SM00668] (148-205)
  IPR024964 CTLH/CRA C-terminal to LisH motif domain [PF10607] (149-207)
  IPR045098 Fyv10 family [PTHR12170] (1-208)

Secondary structure (DSSP, 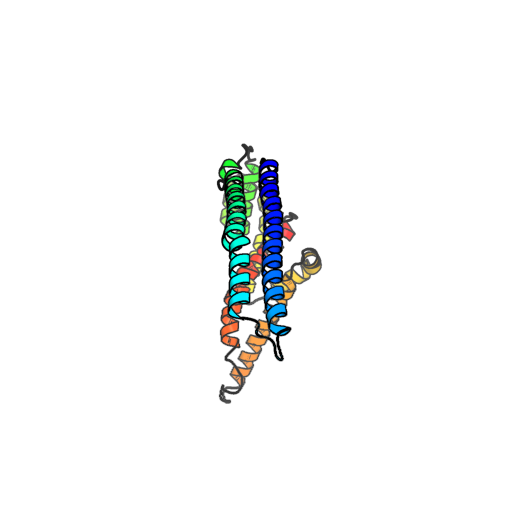8-state):
--HHHHHHHHHHHHHHHHHHHHHHHHHHHHHHHHHHHHHHHHHTT-SSS---HHHHHHHHHHHHHHH-HHHHHHHHHHHHHHHHHHHHHHHHHHS-S-GGGG-------HHHHHHHHHHHHHHTT-HHHHHHHHHHHT-GGGGGGHHHHHHHHHHHHHHHTT--HHHHHHHHHTHHHHHHTT--HHHHHHHHHHHHHHHHHHHHHHHHTTTS-TTSS--TTHHHHHHHHHHHTTTHHHHHHHHHHHHHHHH-PPP-

Solvent-accessible surface area (backbone atoms only — not comparable to full-atom values): 14636 Å² total; per-residue (Å²): 131,74,61,64,62,50,49,56,38,47,52,52,34,54,52,40,46,53,53,37,50,53,54,47,49,54,49,52,53,52,53,49,50,52,52,52,53,48,49,51,59,60,66,75,46,74,89,87,58,93,71,60,65,66,58,50,53,51,51,46,52,53,50,50,61,72,66,33,57,68,60,54,49,52,52,42,52,50,56,39,51,53,40,46,56,51,34,50,54,50,48,58,69,70,56,68,89,55,67,77,76,70,59,68,97,65,87,74,56,63,67,61,50,51,36,53,53,31,47,48,28,31,74,73,66,39,50,71,60,20,51,50,47,26,66,75,67,72,42,68,81,42,59,76,65,39,60,64,45,50,56,51,52,52,37,50,53,36,42,72,73,70,41,54,62,64,51,49,55,51,36,63,76,42,38,72,60,34,55,76,71,70,49,64,59,55,62,51,51,52,53,51,52,51,52,54,51,52,55,52,49,53,50,52,51,55,65,73,42,79,85,56,80,84,80,79,63,84,60,80,60,54,64,60,48,50,56,50,45,51,66,60,46,63,49,61,49,48,48,52,48,48,53,54,50,51,48,42,71,74,65,73,58,80,92,129

Foldseek 3Di:
DPVVLLVVLVVVLVVLVVVLVVQLVVLVVQLVVLVVVLVVLVVVPDDDDDDPNVVSVVVSVVSCVVSVSVVSNVVSVVVSVVSVVVSVVSVPVVDDPDCVVVDDPDPDDLLVVLLVVLLVCLLVVVPVVSVVSCVVSVRCPNVVVNVLSVLLVVCLVCVVVVNLVSVLVVCVVCVVVCVVVVHCLNVLSVVSVVVVVVVVVVVVVVVVVPPPDPPPPPCPPVVVCVVCCCVPPRHPVSSVSSSVSSCCVRVVDDDD

Mean predicted aligned error: 17.32 Å

Organism: Picea sitchensis (NCBI:txid3332)

Sequence (256 aa):
MELNTIKDAFDRVSKRQKTSYTKTQDIIDSVGKEIELALNKLLNASEGSGVDQNAVIAELNAKLNEIGPTNQLGGSQKELNVALSKYGKVVDKQFYPDIAKAYREVEFDGHIINMIVALHFYRQGLFELGDCFISEANEHGAASLKAPFVEMYEMLEQMKARNLQPALAWASAHSDELVRKGSALEFKLHALQYMQILERGIQRDALTLQGVPLHLLHPFTWRKYKSLWVAYYGQAVLRTLLILNCFHLLTGMPFH

pLDDT: mean 78.29, std 16.63, range [30.67, 95.81]